Protein AF-W2TXB5-F1 (afdb_monomer_lite)

Organism: Necator americanus (NCBI:txid51031)

Radius of gyration: 24.93 Å; chains: 1; bounding box: 47×74×72 Å

pLDDT: mean 80.43, std 13.34, range [44.16, 97.69]

Foldseek 3Di:
DPDPVVVVVVVVVVVVVVVVVVVVVVVVLVVCVVPDPPDQRDCPDPSNVVLVVLVCCLVPVPPQQAWEQEPNDTDGDHPVLLVVQFPQDDDPPPHRYDYDPPADPLLVVQVSVCSSNVDGPLVPDDPVSLLRVCLSCLVRVRPSSVVVSLVSCQAPDDLVCLLVQLVSCLVSVVPVNLARAHPQRDGNLLRCVVVVVVVSNVSSVVSVRDQQDAGPVRHRSVD

Sequence (223 aa):
MGSLSDLDLLREEHLKLQSKYEQLQQHYGFLQAKVDPGQSPEISSLAGELFATMKNLFEHHTFSDIVIHVGGRDVKCHKFLLMTRSHHWNDLESCDSIEISDSSIEAFEVVYRWMYTDTLPQSKLSDNLLQEVCRIAFRYHFSGLQARCVQLLKSRVDVNNCISLYDFADIENVFTLVNVLDQTGLSPLELALTTGHINMANQLLSKNANCNAVDESGKSILM

InterPro domains:
  IPR000210 BTB/POZ domain [PF00651] (54-155)
  IPR000210 BTB/POZ domain [PS50097] (64-124)
  IPR000210 BTB/POZ domain [SM00225] (64-157)
  IPR002110 Ankyrin repeat [PS50088] (184-216)
  IPR002110 Ankyrin repeat [SM00248] (184-213)
  IPR011333 SKP1/BTB/POZ domain superfamily [G3DSA:3.30.710.10] (36-182)
  IPR011333 SKP1/BTB/POZ domain superfamily [SSF54695] (42-155)
  IPR036770 Ankyrin repeat-containing domain superfamily [G3DSA:1.25.40.20] (183-223)
  IPR036770 Ankyrin repeat-containing domain superfamily [SSF48403] (172-221)

Secondary structure (DSSP, 8-state):
--SSHHHHHHHHHHHHHHHHHHHHHHHHHHHHHHH-TTSPPPTTSHHHHHHHHHHHHHHH-TT--EEE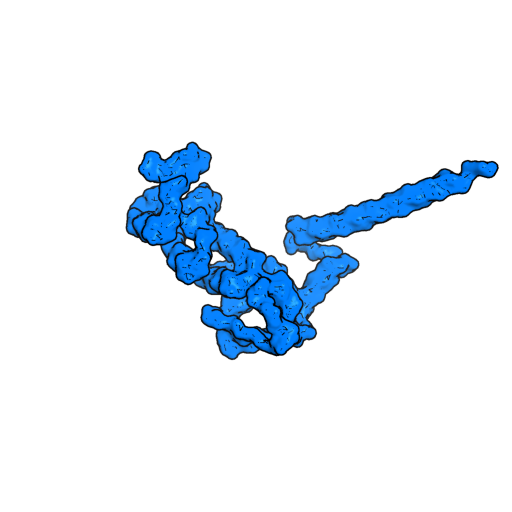EETTEEEEE-HHHHHHH-S--S--TT-SEEEE-S--HHHHHHHHHHHHHS---TTT--HHHHHHHHHHHHHTT-HHHHHHHHHHHHHH--TTTHHHHHHHHHHTT-TTSTT---TTS--HHHHHHHTT-HHHHHHHHHTT--TT-B-TT--BTT-

Structure (mmCIF, N/CA/C/O backbone):
data_AF-W2TXB5-F1
#
_entry.id   AF-W2TXB5-F1
#
loop_
_atom_site.group_PDB
_atom_site.id
_atom_site.type_symbol
_atom_site.label_atom_id
_atom_site.label_alt_id
_atom_site.label_comp_id
_atom_site.label_asym_id
_atom_site.label_entity_id
_atom_site.label_seq_id
_atom_site.pdbx_PDB_ins_code
_atom_site.Cartn_x
_atom_site.Cartn_y
_atom_site.Cartn_z
_atom_site.occupancy
_atom_site.B_iso_or_equiv
_atom_site.auth_seq_id
_atom_site.auth_comp_id
_atom_site.auth_asym_id
_atom_site.auth_atom_id
_atom_site.pdbx_PDB_model_num
ATOM 1 N N . MET A 1 1 ? -2.379 57.988 41.220 1.00 48.94 1 MET A N 1
ATOM 2 C CA . MET A 1 1 ? -3.333 57.093 40.529 1.00 48.94 1 MET A CA 1
ATOM 3 C C . MET A 1 1 ? -2.746 56.697 39.175 1.00 48.94 1 MET A C 1
ATOM 5 O O . MET A 1 1 ? -3.105 57.302 38.181 1.00 48.94 1 MET A O 1
ATOM 9 N N . GLY A 1 2 ? -1.795 55.756 39.127 1.00 53.41 2 GLY A N 1
ATOM 10 C CA . GLY A 1 2 ? -1.107 55.436 37.863 1.00 53.41 2 GLY A CA 1
ATOM 11 C C . GLY A 1 2 ? -0.298 54.137 37.847 1.00 53.41 2 GLY A C 1
ATOM 12 O O . GLY A 1 2 ? 0.649 54.053 37.090 1.00 53.41 2 GLY A O 1
ATOM 13 N N . SER A 1 3 ? -0.620 53.150 38.692 1.00 55.47 3 SER A N 1
ATOM 14 C CA . SER A 1 3 ? 0.128 51.880 38.759 1.00 55.47 3 SER A CA 1
ATOM 15 C C . SER A 1 3 ? -0.700 50.637 38.413 1.00 55.47 3 SER A C 1
ATOM 17 O O . SER A 1 3 ? -0.165 49.536 38.464 1.00 55.47 3 SER A O 1
ATOM 19 N N . LEU A 1 4 ? -1.996 50.785 38.095 1.00 53.81 4 LEU A N 1
ATOM 20 C CA . LEU A 1 4 ? -2.827 49.663 37.631 1.00 53.81 4 LEU A CA 1
ATOM 21 C C . LEU A 1 4 ? -2.680 49.409 36.119 1.00 53.81 4 LEU A C 1
ATOM 23 O O . LEU A 1 4 ? -2.734 48.258 35.710 1.00 53.81 4 LEU A O 1
ATOM 27 N N . SER A 1 5 ? -2.413 50.437 35.301 1.00 67.94 5 SER A N 1
ATOM 28 C CA . SER A 1 5 ? -2.368 50.291 33.834 1.00 67.94 5 SER A CA 1
ATOM 29 C C . SER A 1 5 ? -1.217 49.420 33.344 1.00 67.94 5 SER A C 1
ATOM 31 O O . SER A 1 5 ? -1.406 48.614 32.441 1.00 67.94 5 SER A O 1
ATOM 33 N N . ASP A 1 6 ? -0.036 49.558 33.948 1.00 70.38 6 ASP A N 1
ATOM 34 C CA . ASP A 1 6 ? 1.158 48.835 33.500 1.00 70.38 6 ASP A CA 1
ATOM 35 C C . ASP A 1 6 ? 1.095 47.358 33.887 1.00 70.38 6 ASP A C 1
ATOM 37 O O . ASP A 1 6 ? 1.583 46.501 33.159 1.00 70.38 6 ASP A O 1
ATOM 41 N N . LEU A 1 7 ? 0.451 47.048 35.014 1.00 80.38 7 LEU A N 1
ATOM 42 C CA . LEU A 1 7 ? 0.277 45.682 35.503 1.00 80.38 7 LEU A CA 1
ATOM 43 C C . LEU A 1 7 ? -0.790 44.936 34.686 1.00 80.38 7 LEU A C 1
ATOM 45 O O . LEU A 1 7 ? -0.617 43.755 34.383 1.00 80.38 7 LEU A O 1
ATOM 49 N N . ASP A 1 8 ? -1.844 45.641 34.269 1.00 83.94 8 ASP A N 1
ATOM 50 C CA . ASP A 1 8 ? -2.849 45.123 33.338 1.00 83.94 8 ASP A CA 1
ATOM 51 C C . ASP A 1 8 ? -2.256 44.897 31.938 1.00 83.94 8 ASP A C 1
ATOM 53 O O . ASP A 1 8 ? -2.495 43.848 31.337 1.00 83.94 8 ASP A O 1
ATOM 57 N N . LEU A 1 9 ? -1.407 45.816 31.460 1.00 84.38 9 LEU A N 1
ATOM 58 C CA . LEU A 1 9 ? -0.679 45.664 30.197 1.00 84.38 9 LEU A CA 1
ATOM 59 C C . LEU A 1 9 ? 0.266 44.453 30.240 1.00 84.38 9 LEU A C 1
ATOM 61 O O . LEU A 1 9 ? 0.257 43.624 29.332 1.00 84.38 9 LEU A O 1
ATOM 65 N N . LEU A 1 10 ? 1.025 44.302 31.331 1.00 84.56 10 LEU A N 1
ATOM 66 C CA . LEU A 1 10 ? 1.934 43.171 31.530 1.00 84.56 10 LEU A CA 1
ATOM 67 C C . LEU A 1 10 ? 1.174 41.838 31.580 1.00 84.56 10 LEU A C 1
ATOM 69 O O . LEU A 1 10 ? 1.629 40.829 31.043 1.00 84.56 10 LEU A O 1
ATOM 73 N N . ARG A 1 11 ? -0.005 41.827 32.212 1.00 85.94 11 ARG A N 1
ATOM 74 C CA . ARG A 1 11 ? -0.881 40.652 32.263 1.00 85.94 11 ARG A CA 1
ATOM 75 C C . ARG A 1 11 ? -1.415 40.299 30.878 1.00 85.94 11 ARG A C 1
ATOM 77 O O . ARG A 1 11 ? -1.451 39.121 30.529 1.00 85.94 11 ARG A O 1
ATOM 84 N N . GLU A 1 12 ? -1.813 41.293 30.091 1.00 87.75 12 GLU A N 1
ATOM 85 C CA . GLU A 1 12 ? -2.285 41.090 28.723 1.00 87.75 12 GLU A CA 1
ATOM 86 C C . GLU A 1 12 ? -1.171 40.537 27.819 1.00 87.75 12 GLU A C 1
ATOM 88 O O . GLU A 1 12 ? -1.395 39.586 27.065 1.00 87.75 12 GLU A O 1
ATOM 93 N N . GLU A 1 13 ? 0.046 41.071 27.929 1.00 87.31 13 GLU A N 1
ATOM 94 C CA . GLU A 1 13 ? 1.216 40.553 27.215 1.00 87.31 13 GLU A CA 1
ATOM 95 C C . GLU A 1 13 ? 1.573 39.129 27.644 1.00 87.31 13 GLU A C 1
ATOM 97 O O . GLU A 1 13 ? 1.822 38.281 26.784 1.00 87.31 13 GLU A O 1
ATOM 102 N N . HIS A 1 14 ? 1.528 38.828 28.944 1.00 87.75 14 HIS A N 1
ATOM 103 C CA . HIS A 1 14 ? 1.787 37.484 29.458 1.00 87.75 14 HIS A CA 1
ATOM 104 C C . HIS A 1 14 ? 0.772 36.466 28.925 1.00 87.75 14 HIS A C 1
ATOM 106 O O . HIS A 1 14 ? 1.155 35.386 28.478 1.00 87.75 14 HIS A O 1
ATOM 112 N N . LEU A 1 15 ? -0.519 36.812 28.906 1.00 86.69 15 LEU A N 1
ATOM 113 C CA . LEU A 1 15 ? -1.567 35.950 28.350 1.00 86.69 15 LEU A CA 1
ATOM 114 C C . LEU A 1 15 ? -1.382 35.726 26.842 1.00 86.69 15 LEU A C 1
ATOM 116 O O . LEU A 1 15 ? -1.509 34.597 26.363 1.00 86.69 15 LEU A O 1
ATOM 120 N N . LYS A 1 16 ? -1.019 36.772 26.088 1.00 86.44 16 LYS A N 1
ATOM 121 C CA . LYS A 1 16 ? -0.689 36.650 24.657 1.00 86.44 16 LYS A CA 1
ATOM 122 C C . LYS A 1 16 ? 0.524 35.753 24.433 1.00 86.44 16 LYS A C 1
ATOM 124 O O . LYS A 1 16 ? 0.527 34.959 23.493 1.00 86.44 16 LYS A O 1
ATOM 129 N N . LEU A 1 17 ? 1.550 35.876 25.269 1.00 82.81 17 LEU A N 1
ATOM 130 C CA . LEU A 1 17 ? 2.760 35.070 25.165 1.00 82.81 17 LEU A CA 1
ATOM 131 C C . LEU A 1 17 ? 2.481 33.601 25.488 1.00 82.81 17 LEU A C 1
ATOM 133 O O . LEU A 1 17 ? 2.940 32.726 24.759 1.00 82.81 17 LEU A O 1
ATOM 137 N N . GLN A 1 18 ? 1.671 33.337 26.512 1.00 84.88 18 GLN A N 1
ATOM 138 C CA . GLN A 1 18 ? 1.250 31.991 26.886 1.00 84.88 18 GLN A CA 1
ATOM 139 C C . GLN A 1 18 ? 0.442 31.320 25.765 1.00 84.88 18 GLN A C 1
ATOM 141 O O . GLN A 1 18 ? 0.759 30.202 25.371 1.00 84.88 18 GLN A O 1
ATOM 146 N N . SER A 1 19 ? -0.501 32.042 25.152 1.00 77.31 19 SER A N 1
ATOM 147 C CA . SER A 1 19 ? -1.252 31.538 23.994 1.00 77.31 19 SER A CA 1
ATOM 148 C C . SER A 1 19 ? -0.349 31.234 22.790 1.00 77.31 19 SER A C 1
ATOM 150 O O . SER A 1 19 ? -0.491 30.193 22.149 1.00 77.31 19 SER A O 1
ATOM 152 N N . LYS A 1 20 ? 0.628 32.103 22.496 1.00 78.50 20 LYS A N 1
ATOM 153 C CA . LYS A 1 20 ? 1.616 31.854 21.432 1.00 78.50 20 LYS A CA 1
ATOM 154 C C . LYS A 1 20 ? 2.511 30.655 21.742 1.00 78.50 20 LYS A C 1
ATOM 156 O O . LYS A 1 20 ? 2.858 29.913 20.828 1.00 78.50 20 LYS A O 1
ATOM 161 N N . TYR A 1 21 ? 2.889 30.469 23.004 1.00 75.88 21 TYR A N 1
ATOM 162 C CA . TYR A 1 21 ? 3.692 29.333 23.443 1.00 75.88 21 TYR A CA 1
ATOM 163 C C . TYR A 1 21 ? 2.930 28.015 23.275 1.00 75.88 21 TYR A C 1
ATOM 165 O O . TYR A 1 21 ? 3.471 27.079 22.697 1.00 75.88 21 TYR A O 1
ATOM 173 N N . GLU A 1 22 ? 1.657 27.969 23.669 1.00 78.50 22 GLU A N 1
ATOM 174 C CA . GLU A 1 22 ? 0.789 26.802 23.468 1.00 78.50 22 GLU A CA 1
ATOM 175 C C . GLU A 1 22 ? 0.619 26.469 21.978 1.00 78.50 22 GLU A C 1
ATOM 177 O O . GLU A 1 22 ? 0.763 25.314 21.578 1.00 78.50 22 GLU A O 1
ATOM 182 N N . GLN A 1 23 ? 0.397 27.476 21.128 1.00 76.94 23 GLN A N 1
ATOM 183 C CA . GLN A 1 23 ? 0.332 27.287 19.672 1.00 76.94 23 GLN A CA 1
ATOM 184 C C . GLN A 1 23 ? 1.651 26.757 19.100 1.00 76.94 23 GLN A C 1
ATOM 186 O O . GLN A 1 23 ? 1.648 25.881 18.234 1.00 76.94 23 GLN A O 1
ATOM 191 N N . LEU A 1 24 ? 2.786 27.263 19.589 1.00 72.75 24 LEU A N 1
ATOM 192 C CA . LEU A 1 24 ? 4.107 26.814 19.164 1.00 72.75 24 LEU A CA 1
ATOM 193 C C . LEU A 1 24 ? 4.383 25.374 19.614 1.00 72.75 24 LEU A C 1
ATOM 195 O O . LEU A 1 24 ? 4.908 24.593 18.825 1.00 72.75 24 LEU A O 1
ATOM 199 N N . GLN A 1 25 ? 3.983 25.001 20.831 1.00 71.19 25 GLN A N 1
ATOM 200 C CA . GLN A 1 25 ? 4.067 23.625 21.325 1.00 71.19 25 GLN A CA 1
ATOM 201 C C . GLN A 1 25 ? 3.190 22.673 20.505 1.00 71.19 25 GLN A C 1
ATOM 203 O O . GLN A 1 25 ? 3.650 21.598 20.128 1.00 71.19 25 GLN A O 1
ATOM 208 N N . GLN A 1 26 ? 1.963 23.073 20.162 1.00 68.25 26 GLN A N 1
ATOM 209 C CA . GLN A 1 26 ? 1.086 22.286 19.289 1.00 68.25 26 GLN A CA 1
ATOM 210 C C . GLN A 1 26 ? 1.690 22.107 17.892 1.00 68.25 26 GLN A C 1
ATOM 212 O O . GLN A 1 26 ? 1.695 21.000 17.350 1.00 68.25 26 GLN A O 1
ATOM 217 N N . HIS A 1 27 ? 2.240 23.181 17.318 1.00 68.38 27 HIS A N 1
ATOM 218 C CA . HIS A 1 27 ? 2.896 23.126 16.016 1.00 68.38 27 HIS A CA 1
ATOM 219 C C . HIS A 1 27 ? 4.154 22.248 16.053 1.00 68.38 27 HIS A C 1
ATOM 221 O O . HIS A 1 27 ? 4.378 21.459 15.137 1.00 68.38 27 HIS A O 1
ATOM 227 N N . TYR A 1 28 ? 4.936 22.325 17.132 1.00 65.00 28 TYR A N 1
ATOM 228 C CA . TYR A 1 28 ? 6.101 21.473 17.342 1.00 65.00 28 TYR A CA 1
ATOM 229 C C . TYR A 1 28 ? 5.710 20.002 17.502 1.00 65.00 28 TYR A C 1
ATOM 231 O O . TYR A 1 28 ? 6.304 19.165 16.836 1.00 65.00 28 TYR A O 1
ATOM 239 N N . GLY A 1 29 ? 4.668 19.677 18.274 1.00 63.78 29 GLY A N 1
ATOM 240 C CA . GLY A 1 29 ? 4.165 18.304 18.398 1.00 63.78 29 GLY A CA 1
ATOM 241 C C . GLY A 1 29 ? 3.694 17.726 17.059 1.00 63.78 29 GLY A C 1
ATOM 242 O O . GLY A 1 29 ? 4.008 16.585 16.721 1.00 63.78 29 GLY A O 1
ATOM 243 N N . PHE A 1 30 ? 3.017 18.539 16.242 1.00 63.22 30 PHE A N 1
ATOM 244 C CA . PHE A 1 30 ? 2.630 18.164 14.880 1.00 63.22 30 PHE A CA 1
ATOM 245 C C . PHE A 1 30 ? 3.838 17.936 13.956 1.00 63.22 30 PHE A C 1
ATOM 247 O O . PHE A 1 30 ? 3.840 16.997 13.159 1.00 63.22 30 PHE A O 1
ATOM 254 N N . LEU A 1 31 ? 4.871 18.780 14.047 1.00 61.50 31 LEU A N 1
ATOM 255 C CA . LEU A 1 31 ? 6.101 18.631 13.266 1.00 61.50 31 LEU A CA 1
ATOM 256 C C . LEU A 1 31 ? 6.949 17.447 13.745 1.00 61.50 31 LEU A C 1
ATOM 258 O O . LEU A 1 31 ? 7.475 16.715 12.916 1.00 61.50 31 LEU A O 1
ATOM 262 N N . GLN A 1 32 ? 7.044 17.203 15.049 1.00 57.66 32 GLN A N 1
ATOM 263 C CA . GLN A 1 32 ? 7.784 16.079 15.620 1.00 57.66 32 GLN A CA 1
ATOM 264 C C . GLN A 1 32 ? 7.166 14.740 15.199 1.00 57.66 32 GLN A C 1
ATOM 266 O O . GLN A 1 32 ? 7.894 13.839 14.790 1.00 57.66 32 GLN A O 1
ATOM 271 N N . ALA A 1 33 ? 5.831 14.658 15.139 1.00 57.03 33 ALA A N 1
ATOM 272 C CA . ALA A 1 33 ? 5.120 13.519 14.555 1.00 57.03 33 ALA A CA 1
ATOM 273 C C . ALA A 1 33 ? 5.422 13.298 13.054 1.00 57.03 33 ALA A C 1
ATOM 275 O O . ALA A 1 33 ? 5.227 12.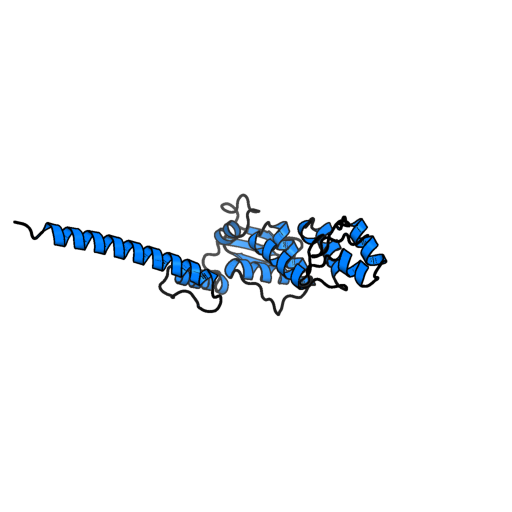195 12.548 1.00 57.03 33 ALA A O 1
ATOM 276 N N . LYS A 1 34 ? 5.901 14.324 12.334 1.00 50.69 34 LYS A N 1
ATOM 277 C CA . LYS A 1 34 ? 6.318 14.235 10.922 1.00 50.69 34 LYS A CA 1
ATOM 278 C C . LYS A 1 34 ? 7.812 13.973 10.720 1.00 50.69 34 LYS A C 1
ATOM 280 O O . LYS A 1 34 ? 8.178 13.481 9.656 1.00 50.69 34 LYS A O 1
ATOM 285 N N . VAL A 1 35 ? 8.666 14.358 11.668 1.00 45.12 35 VAL A N 1
ATOM 286 C CA . VAL A 1 35 ? 10.123 14.448 11.462 1.00 45.12 35 VAL A CA 1
ATOM 287 C C . VAL A 1 35 ? 10.875 13.222 11.980 1.00 45.12 35 VAL A C 1
ATOM 289 O O . VAL A 1 35 ? 11.901 12.887 11.394 1.00 45.12 35 VAL A O 1
ATOM 292 N N . ASP A 1 36 ? 10.375 12.516 12.999 1.00 44.16 36 ASP A N 1
ATOM 293 C CA . ASP A 1 36 ? 11.126 11.404 13.594 1.00 44.16 36 ASP A CA 1
ATOM 294 C C . ASP A 1 36 ? 10.234 10.181 13.896 1.00 44.16 36 ASP A C 1
ATOM 296 O O . ASP A 1 36 ? 9.530 10.153 14.905 1.00 44.16 36 ASP A O 1
ATOM 300 N N . PRO A 1 37 ? 10.261 9.120 13.063 1.00 48.22 37 PRO A N 1
ATOM 301 C CA . PRO A 1 37 ? 9.498 7.888 13.299 1.00 48.22 37 PRO A CA 1
ATOM 302 C C . PRO A 1 37 ? 9.937 7.104 14.552 1.00 48.22 37 PRO A C 1
ATOM 304 O O . PRO A 1 37 ? 9.328 6.084 14.875 1.00 48.22 37 PRO A O 1
ATOM 307 N N . GLY A 1 38 ? 11.029 7.519 15.211 1.00 47.03 38 GLY A N 1
ATOM 308 C CA . GLY A 1 38 ? 11.671 6.807 16.319 1.00 47.03 38 GLY A CA 1
ATOM 309 C C . GLY A 1 38 ? 11.441 7.391 17.717 1.00 47.03 38 GLY A C 1
ATOM 310 O O . GLY A 1 38 ? 11.695 6.689 18.696 1.00 47.03 38 GLY A O 1
ATOM 311 N N . GLN A 1 39 ? 10.949 8.628 17.843 1.00 48.34 39 GLN A N 1
ATOM 312 C CA . GLN A 1 39 ? 10.527 9.187 19.131 1.00 48.34 39 GLN A CA 1
ATOM 313 C C . GLN A 1 39 ? 9.008 9.282 19.159 1.00 48.34 39 GLN A C 1
ATOM 315 O O . GLN A 1 39 ? 8.401 10.132 18.514 1.00 48.34 39 GLN A O 1
ATOM 320 N N . SER A 1 40 ? 8.394 8.369 19.911 1.00 50.56 40 SER A N 1
ATOM 321 C CA . SER A 1 40 ? 6.967 8.412 20.206 1.00 50.56 40 SER A CA 1
ATOM 322 C C . SER A 1 40 ? 6.601 9.792 20.773 1.00 50.56 40 SER A C 1
ATOM 324 O O . SER A 1 40 ? 7.323 10.256 21.662 1.00 50.56 40 SER A O 1
ATOM 326 N N . PRO A 1 41 ? 5.516 10.435 20.295 1.00 53.47 41 PRO A N 1
ATOM 327 C CA . PRO A 1 41 ? 5.039 11.702 20.846 1.00 53.47 41 PRO A CA 1
ATOM 328 C C . PRO A 1 41 ? 4.944 11.611 22.372 1.00 53.47 41 PRO A C 1
ATOM 330 O O . PRO A 1 41 ? 4.675 10.524 22.892 1.00 53.47 41 PRO A O 1
ATOM 333 N N . GLU A 1 42 ? 5.173 12.720 23.090 1.00 59.31 42 GLU A N 1
ATOM 334 C CA . GLU A 1 42 ? 5.018 12.733 24.551 1.00 59.31 42 GLU A CA 1
ATOM 335 C C . GLU A 1 42 ? 3.699 12.044 24.917 1.00 59.31 42 GLU A C 1
ATOM 337 O O . GLU A 1 42 ? 2.645 12.400 24.387 1.00 59.31 42 GLU A O 1
ATOM 342 N N . ILE A 1 43 ? 3.770 11.019 25.772 1.00 58.34 43 ILE A N 1
ATOM 343 C CA . ILE A 1 43 ? 2.650 10.106 26.059 1.00 58.34 43 ILE A CA 1
ATOM 344 C C . ILE A 1 43 ? 1.429 10.871 26.601 1.00 58.34 43 ILE A C 1
ATOM 346 O O . ILE A 1 43 ? 0.305 10.424 26.417 1.00 58.34 43 ILE A O 1
ATOM 350 N N . SER A 1 44 ? 1.646 12.041 27.211 1.00 67.94 44 SER A N 1
ATOM 351 C CA . SER A 1 44 ? 0.614 12.954 27.720 1.00 67.94 44 SER A CA 1
ATOM 352 C C . SER A 1 44 ? 0.026 13.915 26.680 1.00 67.94 44 SER A C 1
ATOM 354 O O . SER A 1 44 ? -0.831 14.729 27.015 1.00 67.94 44 SER A O 1
ATOM 356 N N . SER A 1 45 ? 0.507 13.899 25.437 1.00 81.38 45 SER A N 1
ATOM 357 C CA . SER A 1 45 ? -0.083 14.678 24.347 1.00 81.38 45 SER A CA 1
ATOM 358 C C . SER A 1 45 ? -1.262 13.923 23.736 1.00 81.38 45 SER A C 1
ATOM 360 O O . SER A 1 45 ? -1.218 12.700 23.611 1.00 81.38 45 SER A O 1
ATOM 362 N N . LEU A 1 46 ? -2.277 14.648 23.251 1.00 83.69 46 LEU A N 1
ATOM 363 C CA . LEU A 1 46 ? -3.419 14.043 22.549 1.00 83.69 46 LEU A CA 1
ATOM 364 C C . LEU A 1 46 ? -2.969 13.116 21.403 1.00 83.69 46 LEU A C 1
ATOM 366 O O . LEU A 1 46 ? -3.542 12.052 21.202 1.00 83.69 46 LEU A O 1
ATOM 370 N N . ALA A 1 47 ? -1.921 13.492 20.662 1.00 80.75 47 ALA A N 1
ATOM 371 C CA . ALA A 1 47 ? -1.368 12.661 19.592 1.00 80.75 47 ALA A CA 1
ATOM 372 C C . ALA A 1 47 ? -0.757 11.348 20.123 1.00 80.75 47 ALA A C 1
ATOM 374 O O . ALA A 1 47 ? -0.965 10.292 19.525 1.00 80.75 47 ALA A O 1
ATOM 375 N N . GLY A 1 48 ? -0.041 11.404 21.252 1.00 78.62 48 GLY A N 1
ATOM 376 C CA . GLY A 1 48 ? 0.494 10.230 21.948 1.00 78.62 48 GLY A CA 1
ATOM 377 C C . GLY A 1 48 ? -0.599 9.295 22.456 1.00 78.62 48 GLY A C 1
ATOM 378 O O . GLY A 1 48 ? -0.539 8.089 22.212 1.00 78.62 48 GLY A O 1
ATOM 379 N N . GLU A 1 49 ? -1.638 9.848 23.078 1.00 87.19 49 GLU A N 1
ATOM 380 C CA . GLU A 1 49 ? -2.793 9.087 23.564 1.00 87.19 49 GLU A CA 1
ATOM 381 C C . GLU A 1 49 ? -3.575 8.430 22.418 1.00 87.19 49 GLU A C 1
ATOM 383 O O . GLU A 1 49 ? -3.930 7.250 22.503 1.00 87.19 49 GLU A O 1
ATOM 388 N N . LEU A 1 50 ? -3.796 9.149 21.311 1.00 88.44 50 LEU A N 1
ATOM 389 C CA . LEU A 1 50 ? -4.438 8.600 20.113 1.00 88.44 50 LEU A CA 1
ATOM 390 C C . LEU A 1 50 ? -3.602 7.478 19.490 1.00 88.44 50 LEU A C 1
ATOM 392 O O . LEU A 1 50 ? -4.158 6.452 19.104 1.00 88.44 50 LEU A O 1
ATOM 396 N N . PHE A 1 51 ? -2.276 7.623 19.433 1.00 84.38 51 PHE A N 1
ATOM 397 C CA . PHE A 1 51 ? -1.391 6.573 18.927 1.00 84.38 51 PHE A CA 1
ATOM 398 C C . PHE A 1 51 ? -1.424 5.319 19.815 1.00 84.38 51 PHE A C 1
ATOM 400 O O . PHE A 1 51 ? -1.559 4.201 19.311 1.00 84.38 51 PHE A O 1
ATOM 407 N N . ALA A 1 52 ? -1.367 5.493 21.139 1.00 85.56 52 ALA A N 1
ATOM 408 C CA . ALA A 1 52 ? -1.507 4.396 22.094 1.00 85.56 52 ALA A CA 1
ATOM 409 C C . ALA A 1 52 ? -2.880 3.711 21.976 1.00 85.56 52 ALA A C 1
ATOM 411 O O . ALA A 1 52 ? -2.971 2.483 21.989 1.00 85.56 52 ALA A O 1
ATOM 412 N N . THR A 1 53 ? -3.941 4.496 21.781 1.00 91.19 53 THR A N 1
ATOM 413 C CA . THR A 1 53 ? -5.297 3.986 21.546 1.00 91.19 53 THR A CA 1
ATOM 414 C C . THR A 1 53 ? -5.364 3.174 20.255 1.00 91.19 53 THR A C 1
ATOM 416 O O . THR A 1 53 ? -5.823 2.036 20.284 1.00 91.19 53 THR A O 1
ATOM 419 N N . MET A 1 54 ? -4.844 3.697 19.140 1.00 90.94 54 MET A N 1
ATOM 420 C CA . MET A 1 54 ? -4.787 2.989 17.855 1.00 90.94 54 MET A CA 1
ATOM 421 C C . MET A 1 54 ? -4.042 1.657 17.956 1.00 90.94 54 MET A C 1
ATOM 423 O O . MET A 1 54 ? -4.488 0.657 17.390 1.00 90.94 54 MET A O 1
ATOM 427 N N . LYS A 1 55 ? -2.943 1.621 18.716 1.00 88.56 55 LYS A N 1
ATOM 428 C CA . LYS A 1 55 ? -2.214 0.384 19.002 1.00 88.56 55 LYS A CA 1
ATOM 429 C C . LYS A 1 55 ? -3.083 -0.625 19.762 1.00 88.56 55 LYS A C 1
ATOM 431 O O . LYS A 1 55 ? -3.162 -1.777 19.347 1.00 88.56 55 LYS A O 1
ATOM 436 N N . ASN A 1 56 ? -3.780 -0.196 20.815 1.00 91.69 56 ASN A N 1
ATOM 437 C CA . ASN A 1 56 ? -4.676 -1.071 21.579 1.00 91.69 56 ASN A CA 1
ATOM 438 C C . ASN A 1 56 ? -5.832 -1.617 20.720 1.00 91.69 56 ASN A C 1
ATOM 440 O O . ASN A 1 56 ? -6.161 -2.798 20.817 1.00 91.69 56 ASN A O 1
ATOM 444 N N . LEU A 1 57 ? -6.426 -0.784 19.855 1.00 94.81 57 LEU A N 1
ATOM 445 C CA . LEU A 1 57 ? -7.477 -1.207 18.919 1.00 94.81 57 LEU A CA 1
ATOM 446 C C . LEU A 1 57 ? -6.968 -2.269 17.935 1.00 94.81 57 LEU A C 1
ATOM 448 O O . LEU A 1 57 ? -7.688 -3.217 17.627 1.00 94.81 57 LEU A O 1
ATOM 452 N N . PHE A 1 58 ? -5.727 -2.129 17.462 1.00 92.69 58 PHE A N 1
ATOM 453 C CA . PHE A 1 58 ? -5.092 -3.100 16.573 1.00 92.69 58 PHE A CA 1
ATOM 454 C C . PHE A 1 58 ? -4.813 -4.441 17.268 1.00 92.69 58 PHE A C 1
ATOM 456 O O . PHE A 1 58 ? -5.073 -5.487 16.682 1.00 92.69 58 PHE A O 1
ATOM 463 N N . GLU A 1 59 ? -4.298 -4.416 18.502 1.00 90.94 59 GLU A N 1
ATOM 464 C CA . GLU A 1 59 ? -3.884 -5.620 19.241 1.00 90.94 59 GLU A CA 1
ATOM 465 C C . GLU A 1 59 ? -5.060 -6.394 19.854 1.00 90.94 59 GLU A C 1
ATOM 467 O O . GLU A 1 59 ? -4.992 -7.617 19.995 1.00 90.94 59 GLU A O 1
ATOM 472 N N . HIS A 1 60 ? -6.133 -5.699 20.238 1.00 92.75 60 HIS A N 1
ATOM 473 C CA . HIS A 1 60 ? -7.237 -6.300 20.991 1.00 92.75 60 HIS A CA 1
ATOM 474 C C . HIS A 1 60 ? -8.579 -6.308 20.258 1.00 92.75 60 HIS A C 1
ATOM 476 O O . HIS A 1 60 ? -9.500 -6.983 20.720 1.00 92.75 60 HIS A O 1
ATOM 482 N N . HIS A 1 61 ? -8.713 -5.588 19.139 1.00 92.50 61 HIS A N 1
ATOM 483 C CA . HIS A 1 61 ? -9.968 -5.471 18.382 1.00 92.50 61 HIS A CA 1
ATOM 484 C C . HIS A 1 61 ? -11.161 -5.025 19.255 1.00 92.50 61 HIS A C 1
ATOM 486 O O . HIS A 1 61 ? -12.307 -5.439 19.054 1.00 92.50 61 HIS A O 1
ATOM 492 N N . THR A 1 62 ? -10.891 -4.225 20.290 1.00 92.31 62 THR A N 1
ATOM 493 C CA . THR A 1 62 ? -11.929 -3.619 21.129 1.00 92.31 62 THR A CA 1
ATOM 494 C C . THR A 1 62 ? -12.674 -2.563 20.324 1.00 92.31 62 THR A C 1
ATOM 496 O O . THR A 1 62 ? -12.071 -1.877 19.516 1.00 92.31 62 THR A O 1
ATOM 499 N N . PHE A 1 63 ? -13.985 -2.424 20.539 1.00 94.12 63 PHE A N 1
ATOM 500 C CA . PHE A 1 63 ? -14.848 -1.494 19.788 1.00 94.12 63 PHE A CA 1
ATOM 501 C C . PHE A 1 63 ? -14.964 -1.759 18.279 1.00 94.12 63 PHE A C 1
ATOM 503 O O . PHE A 1 63 ? -15.476 -0.904 17.562 1.00 94.12 63 PHE A O 1
ATOM 510 N N . SER A 1 64 ? -14.543 -2.930 17.791 1.00 96.69 64 SER A N 1
ATOM 511 C CA . SER A 1 64 ? -14.779 -3.300 16.396 1.00 96.69 64 SER A CA 1
ATOM 512 C C . SER A 1 64 ? -16.273 -3.345 16.089 1.00 96.69 64 SER A C 1
ATOM 514 O O . SER A 1 64 ? -17.041 -4.020 16.775 1.00 96.69 64 SER A O 1
ATOM 516 N N . ASP A 1 65 ? -16.661 -2.623 15.049 1.00 97.00 65 ASP A N 1
ATOM 517 C CA . ASP A 1 65 ? -18.039 -2.357 14.636 1.00 97.00 65 ASP A CA 1
ATOM 518 C C . ASP A 1 65 ? -18.318 -2.843 13.204 1.00 97.00 65 ASP A C 1
ATOM 520 O O . ASP A 1 65 ? -19.412 -2.633 12.688 1.00 97.00 65 ASP A O 1
ATOM 524 N N . ILE A 1 66 ? -17.347 -3.509 12.567 1.00 97.50 66 ILE A N 1
ATOM 525 C CA . ILE A 1 66 ? -17.478 -4.117 11.240 1.00 97.50 66 ILE A CA 1
ATOM 526 C C . ILE A 1 66 ? -16.583 -5.356 11.091 1.00 97.50 66 ILE A C 1
ATOM 528 O O . ILE A 1 66 ? -15.497 -5.437 11.678 1.00 97.50 66 ILE A O 1
ATOM 532 N N . VAL A 1 67 ? -17.025 -6.321 10.284 1.00 97.69 67 VAL A N 1
ATOM 533 C CA . VAL A 1 67 ? -16.254 -7.515 9.903 1.00 97.69 67 VAL A CA 1
ATOM 534 C C . VAL A 1 67 ? -15.814 -7.423 8.443 1.00 97.69 67 VAL A C 1
ATOM 536 O O . VAL A 1 67 ? -16.586 -7.058 7.566 1.00 97.69 67 VAL A O 1
ATOM 539 N N . ILE A 1 68 ? -14.559 -7.757 8.163 1.00 97.44 68 ILE A N 1
ATOM 540 C CA . ILE A 1 68 ? -14.017 -7.827 6.807 1.00 97.44 68 ILE A CA 1
ATOM 541 C C . ILE A 1 68 ? -13.833 -9.293 6.433 1.00 97.44 68 ILE A C 1
ATOM 543 O O . ILE A 1 68 ? -13.057 -10.005 7.073 1.00 97.44 68 ILE A O 1
ATOM 547 N N . HIS A 1 69 ? -14.527 -9.727 5.388 1.00 97.06 69 HIS A N 1
ATOM 548 C CA . HIS A 1 69 ? -14.407 -11.059 4.812 1.00 97.06 69 HIS A CA 1
ATOM 549 C C . HIS A 1 69 ? -13.327 -11.056 3.732 1.00 97.06 69 HIS A C 1
ATOM 551 O O . HIS A 1 69 ? -13.417 -10.312 2.756 1.00 97.06 69 HIS A O 1
ATOM 557 N N . VAL A 1 70 ? -12.287 -11.870 3.903 1.00 96.88 70 VAL A N 1
ATOM 558 C CA . VAL A 1 70 ? -11.143 -11.908 2.983 1.00 96.88 70 VAL A CA 1
ATOM 559 C C . VAL A 1 70 ? -10.477 -13.278 2.984 1.00 96.88 70 VAL A C 1
ATOM 561 O O . VAL A 1 70 ? -10.135 -13.823 4.033 1.00 96.88 70 VAL A O 1
ATOM 564 N N . GLY A 1 71 ? -10.302 -13.875 1.802 1.00 90.44 71 GLY A N 1
ATOM 565 C CA . GLY A 1 71 ? -9.651 -15.184 1.666 1.00 90.44 71 GLY A CA 1
ATOM 566 C C . GLY A 1 71 ? -10.282 -16.291 2.528 1.00 90.44 71 GLY A C 1
ATOM 567 O O . GLY A 1 71 ? -9.567 -17.152 3.037 1.00 90.44 71 GLY A O 1
ATOM 568 N N . GLY A 1 72 ? -11.601 -16.233 2.752 1.00 90.69 72 GLY A N 1
ATOM 569 C CA . GLY A 1 72 ? -12.331 -17.167 3.617 1.00 90.69 72 GLY A CA 1
ATOM 570 C C . GLY A 1 72 ? -12.112 -16.970 5.124 1.00 90.69 72 GLY A C 1
ATOM 571 O O . GLY A 1 72 ? -12.446 -17.865 5.899 1.00 90.69 72 GLY A O 1
ATOM 572 N N . ARG A 1 73 ? -11.533 -15.840 5.550 1.00 94.75 73 ARG A N 1
ATOM 573 C CA . ARG A 1 73 ? -11.392 -15.449 6.959 1.00 94.75 73 ARG A CA 1
ATOM 574 C C . ARG A 1 73 ? -12.198 -14.196 7.274 1.00 94.75 73 ARG A C 1
ATOM 576 O O . ARG A 1 73 ? -12.339 -13.315 6.431 1.00 94.75 73 ARG A O 1
ATOM 583 N N . ASP A 1 74 ? -12.620 -14.115 8.530 1.00 96.75 74 ASP A N 1
ATOM 584 C CA . ASP A 1 74 ? -13.318 -12.966 9.095 1.00 96.75 74 ASP A CA 1
ATOM 585 C C . ASP A 1 74 ? -12.349 -12.170 9.968 1.00 96.75 74 ASP A C 1
ATOM 587 O O . ASP A 1 74 ? -11.786 -12.692 10.935 1.00 96.75 74 ASP A O 1
ATOM 591 N N . VAL A 1 75 ? -12.153 -10.899 9.629 1.00 96.62 75 VAL A N 1
ATOM 592 C CA . VAL A 1 75 ? -11.250 -9.985 10.335 1.00 96.62 75 VAL A CA 1
ATOM 593 C C . VAL A 1 75 ? -12.064 -8.855 10.955 1.00 96.62 75 VAL A C 1
ATOM 595 O O . VAL A 1 75 ? -12.762 -8.126 10.257 1.00 96.62 75 VAL A O 1
ATOM 598 N N . LYS A 1 76 ? -11.972 -8.676 12.275 1.00 97.50 76 LYS A N 1
ATOM 599 C CA . LYS A 1 76 ? -12.627 -7.558 12.972 1.00 97.50 76 LYS A CA 1
ATOM 600 C C . LYS A 1 76 ? -11.923 -6.237 12.661 1.00 97.50 76 LYS A C 1
ATOM 602 O O . LYS A 1 76 ? -10.696 -6.171 12.710 1.00 97.50 76 LYS A O 1
ATOM 607 N N . CYS A 1 77 ? -12.683 -5.185 12.370 1.00 97.06 77 CYS A N 1
ATOM 608 C CA . CYS A 1 77 ? -12.149 -3.868 12.029 1.00 97.06 77 CYS A CA 1
ATOM 609 C C . CYS A 1 77 ? -13.027 -2.733 12.586 1.00 97.06 77 CYS A C 1
ATOM 611 O O . CYS A 1 77 ? -13.988 -2.975 13.315 1.00 97.06 77 CYS A O 1
ATOM 613 N N . HIS A 1 78 ? -12.672 -1.494 12.239 1.00 96.12 78 HIS A N 1
ATOM 614 C CA . HIS A 1 78 ? -13.356 -0.283 12.675 1.00 96.12 78 HIS A CA 1
ATOM 615 C C . HIS A 1 78 ? -13.801 0.560 11.473 1.00 96.12 78 HIS A C 1
ATOM 617 O O . HIS A 1 78 ? -12.968 0.944 10.641 1.00 96.12 78 HIS A O 1
ATOM 623 N N . LYS A 1 79 ? -15.088 0.912 11.401 1.00 96.19 79 LYS A N 1
ATOM 624 C CA . LYS A 1 79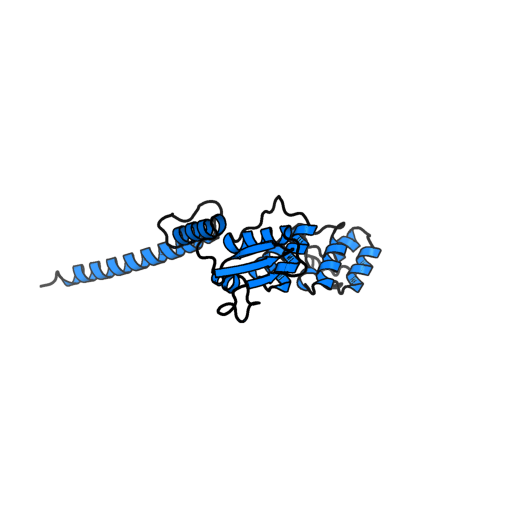 ? -15.684 1.729 10.329 1.00 96.19 79 LYS A CA 1
ATOM 625 C C . LYS A 1 79 ? -14.963 3.059 10.170 1.00 96.19 79 LYS A C 1
ATOM 627 O O . LYS A 1 79 ? -14.626 3.442 9.050 1.00 96.19 79 LYS A O 1
ATOM 632 N N . PHE A 1 80 ? -14.653 3.735 11.282 1.00 93.94 80 PHE A N 1
ATOM 633 C CA . PHE A 1 80 ? -13.944 5.019 11.244 1.00 93.94 80 PHE A CA 1
ATOM 634 C C . PHE A 1 80 ? -12.597 4.909 10.518 1.00 93.94 80 PHE A C 1
ATOM 636 O O . PHE A 1 80 ? -12.202 5.831 9.804 1.00 93.94 80 PHE A O 1
ATOM 643 N N . LEU A 1 81 ? -11.905 3.774 10.659 1.00 94.38 81 LEU A N 1
ATOM 644 C CA . LEU A 1 81 ? -10.601 3.558 10.050 1.00 94.38 81 LEU A CA 1
ATOM 645 C C . LEU A 1 81 ? -10.721 3.372 8.538 1.00 94.38 81 LEU A C 1
ATOM 647 O O . LEU A 1 81 ? -9.954 3.973 7.788 1.00 94.38 81 LEU A O 1
ATOM 651 N N . LEU A 1 82 ? -11.710 2.597 8.087 1.00 95.44 82 LEU A N 1
ATOM 652 C CA . LEU A 1 82 ? -12.021 2.434 6.665 1.00 95.44 82 LEU A CA 1
ATOM 653 C C . LEU A 1 82 ? -12.382 3.776 6.019 1.00 95.44 82 LEU A C 1
ATOM 655 O O . LEU A 1 82 ? -11.793 4.119 4.998 1.00 95.44 82 LEU A O 1
ATOM 659 N N . MET A 1 83 ? -13.261 4.560 6.653 1.00 93.75 83 MET A N 1
ATOM 660 C CA . MET A 1 83 ? -13.659 5.893 6.173 1.00 93.75 83 MET A CA 1
ATOM 661 C C . MET A 1 83 ? -12.492 6.886 6.142 1.00 93.75 83 MET A C 1
ATOM 663 O O . MET A 1 83 ? -12.406 7.726 5.252 1.00 93.75 83 MET A O 1
ATOM 667 N N . THR A 1 84 ? -11.574 6.791 7.107 1.00 93.12 84 THR A N 1
ATOM 668 C CA . THR A 1 84 ? -10.392 7.666 7.164 1.00 93.12 84 THR A CA 1
ATOM 669 C C . THR A 1 84 ? -9.371 7.306 6.087 1.00 93.12 84 THR A C 1
ATOM 671 O O . THR A 1 84 ? -8.703 8.183 5.543 1.00 93.12 84 THR A O 1
ATOM 674 N N . ARG A 1 85 ? -9.195 6.011 5.800 1.00 95.19 85 ARG A N 1
ATOM 675 C CA . ARG A 1 85 ? -8.126 5.516 4.920 1.00 95.19 85 ARG A CA 1
ATOM 676 C C . ARG A 1 85 ? -8.556 5.351 3.463 1.00 95.19 85 ARG A C 1
ATOM 678 O O . ARG A 1 85 ? -7.674 5.248 2.610 1.00 95.19 85 ARG A O 1
ATOM 685 N N . SER A 1 86 ? -9.856 5.310 3.177 1.00 95.56 86 SER A N 1
ATOM 686 C CA . SER A 1 86 ? -10.398 5.043 1.846 1.00 95.56 86 SER A CA 1
ATOM 687 C C . SER A 1 86 ? -11.705 5.791 1.579 1.00 95.56 86 SER A C 1
ATOM 689 O O . SER A 1 86 ? -12.587 5.868 2.429 1.00 95.56 86 SER A O 1
ATOM 691 N N . HIS A 1 87 ? -11.843 6.273 0.342 1.00 90.12 87 HIS A N 1
ATOM 692 C CA . HIS A 1 87 ? -13.070 6.881 -0.185 1.00 90.12 87 HIS A CA 1
ATOM 693 C C . HIS A 1 87 ? -13.932 5.901 -0.995 1.00 90.12 87 HIS A C 1
ATOM 695 O O . HIS A 1 87 ? -14.873 6.316 -1.661 1.00 90.12 87 HIS A O 1
ATOM 701 N N . HIS A 1 88 ? -13.594 4.610 -0.996 1.00 94.25 88 HIS A N 1
ATOM 702 C CA . HIS A 1 88 ? -14.318 3.596 -1.767 1.00 94.25 88 HIS A CA 1
ATOM 703 C C . HIS A 1 88 ? -15.703 3.287 -1.182 1.00 94.25 88 HIS A C 1
ATOM 705 O O . HIS A 1 88 ? -16.617 2.890 -1.902 1.00 94.25 88 HIS A O 1
ATOM 711 N N . TRP A 1 89 ? -15.856 3.442 0.131 1.00 91.75 89 TRP A N 1
ATOM 712 C CA . TRP A 1 89 ? -17.032 2.984 0.860 1.00 91.75 89 TRP A CA 1
ATOM 713 C C . TRP A 1 89 ? -18.108 4.075 0.918 1.00 91.75 89 TRP A C 1
ATOM 715 O O . TRP A 1 89 ? -17.855 5.155 1.444 1.00 91.75 89 TRP A O 1
ATOM 725 N N . ASN A 1 90 ? -19.309 3.786 0.403 1.00 82.62 90 ASN A N 1
ATOM 726 C CA . ASN A 1 90 ? -20.411 4.760 0.339 1.00 82.62 90 ASN A CA 1
ATOM 727 C C . ASN A 1 90 ? -21.381 4.695 1.534 1.00 82.62 90 ASN A C 1
ATOM 729 O O . ASN A 1 90 ? -21.917 5.727 1.920 1.00 82.62 90 ASN A O 1
ATOM 733 N N . ASP A 1 91 ? -21.612 3.515 2.120 1.00 83.06 91 ASP A N 1
ATOM 734 C CA . ASP A 1 91 ? -22.476 3.344 3.301 1.00 83.06 91 ASP A CA 1
ATOM 735 C C . ASP A 1 91 ? -21.900 2.263 4.220 1.00 83.06 91 ASP A C 1
ATOM 737 O O . ASP A 1 91 ? -22.188 1.074 4.082 1.00 83.06 91 ASP A O 1
ATOM 741 N N . LEU A 1 92 ? -21.024 2.682 5.136 1.00 90.56 92 LEU A N 1
ATOM 742 C CA . LEU A 1 92 ? -20.534 1.812 6.206 1.00 90.56 92 LEU A CA 1
ATOM 743 C C . LEU A 1 92 ? -21.396 1.902 7.464 1.00 90.56 92 LEU A C 1
ATOM 745 O O . LEU A 1 92 ? -21.307 1.016 8.307 1.00 90.56 92 LEU A O 1
ATOM 749 N N . GLU A 1 93 ? -22.223 2.936 7.622 1.00 87.00 93 GLU A N 1
ATOM 750 C CA . GLU A 1 93 ? -23.000 3.140 8.849 1.00 87.00 93 GLU A CA 1
ATOM 751 C C . GLU A 1 93 ? -23.972 1.981 9.069 1.00 87.00 93 GLU A C 1
ATOM 753 O O . GLU A 1 93 ? -23.944 1.355 10.132 1.00 87.00 93 GLU A O 1
ATOM 758 N N . SER A 1 94 ? -24.722 1.617 8.028 1.00 89.44 94 SER A N 1
ATOM 759 C CA . SER A 1 94 ? -25.717 0.535 8.062 1.00 89.44 94 SER A CA 1
ATOM 760 C C . SER A 1 94 ? -25.125 -0.862 7.843 1.00 89.44 94 SER A C 1
ATOM 762 O O . SER A 1 94 ? -25.855 -1.851 7.811 1.00 89.44 94 SER A O 1
ATOM 764 N N . CYS A 1 95 ? -23.813 -0.951 7.627 1.00 92.88 95 CYS A N 1
ATOM 765 C CA . CYS A 1 95 ? -23.148 -2.157 7.159 1.00 92.88 95 CYS A CA 1
ATOM 766 C C . CYS A 1 95 ? -22.403 -2.862 8.297 1.00 92.88 95 CYS A C 1
ATOM 768 O O . CYS A 1 95 ? -21.530 -2.267 8.921 1.00 92.88 95 CYS A O 1
ATOM 770 N N . ASP A 1 96 ? -22.696 -4.138 8.544 1.00 95.38 96 ASP A N 1
ATOM 771 C CA . ASP A 1 96 ? -21.996 -4.922 9.576 1.00 95.38 96 ASP A CA 1
ATOM 772 C C . ASP A 1 96 ? -20.789 -5.692 9.020 1.00 95.38 96 ASP A C 1
ATOM 774 O O . ASP A 1 96 ? -19.942 -6.171 9.780 1.00 95.38 96 ASP A O 1
ATOM 778 N N . SER A 1 97 ? -20.680 -5.801 7.690 1.00 96.50 97 SER A N 1
ATOM 779 C CA . SER A 1 97 ? -19.575 -6.513 7.053 1.00 96.50 97 SER A CA 1
ATOM 780 C C . SER A 1 97 ? -19.288 -6.082 5.617 1.00 96.50 97 SER A C 1
ATOM 782 O O . SER A 1 97 ? -20.207 -5.776 4.864 1.00 96.50 97 SER A O 1
ATOM 784 N N . ILE A 1 98 ? -18.017 -6.122 5.219 1.00 95.94 98 ILE A N 1
ATOM 785 C CA . ILE A 1 98 ? -17.564 -5.893 3.838 1.00 95.94 98 ILE A CA 1
ATOM 786 C C . ILE A 1 98 ? -16.738 -7.074 3.333 1.00 95.94 98 ILE A C 1
ATOM 788 O O . ILE A 1 98 ? -16.179 -7.833 4.122 1.00 95.94 98 ILE A O 1
ATOM 792 N N . GLU A 1 99 ? -16.614 -7.199 2.015 1.00 95.44 99 GLU A N 1
ATOM 793 C CA . GLU A 1 99 ? -15.811 -8.240 1.375 1.00 95.44 99 GLU A CA 1
ATOM 794 C C . GLU A 1 99 ? -14.617 -7.642 0.619 1.00 95.44 99 GLU A C 1
ATOM 796 O O . GLU A 1 99 ? -14.752 -6.687 -0.154 1.00 95.44 99 GLU A O 1
ATOM 801 N N . ILE A 1 100 ? -13.441 -8.235 0.827 1.00 95.19 100 ILE A N 1
ATOM 802 C CA . ILE A 1 100 ? -12.236 -7.986 0.040 1.00 95.19 100 ILE A CA 1
ATOM 803 C C . ILE A 1 100 ? -12.000 -9.195 -0.868 1.00 95.19 100 ILE A C 1
ATOM 805 O O . ILE A 1 100 ? -11.509 -10.239 -0.433 1.00 95.19 100 ILE A O 1
ATOM 809 N N . SER A 1 101 ? -12.372 -9.043 -2.137 1.00 91.81 101 SER A N 1
ATOM 810 C CA . SER A 1 101 ? -12.325 -10.105 -3.143 1.00 91.81 101 SER A CA 1
ATOM 811 C C . SER A 1 101 ? -10.949 -10.199 -3.815 1.00 91.81 101 SER A C 1
ATOM 813 O O . SER A 1 101 ? -10.162 -9.249 -3.807 1.00 91.81 101 SER A O 1
ATOM 815 N N . ASP A 1 102 ? -10.666 -11.358 -4.418 1.00 87.31 102 ASP A N 1
ATOM 816 C CA . ASP A 1 102 ? -9.473 -11.629 -5.242 1.00 87.31 102 ASP A CA 1
ATOM 817 C C . ASP A 1 102 ? -8.132 -11.281 -4.570 1.00 87.31 102 ASP A C 1
ATOM 819 O O . ASP A 1 102 ? -7.180 -10.862 -5.227 1.00 87.31 102 ASP A O 1
ATOM 823 N N . SER A 1 103 ? -8.062 -11.422 -3.246 1.00 90.88 103 SER A N 1
ATOM 824 C CA . SER A 1 103 ? -6.910 -11.006 -2.446 1.00 90.88 103 SER A CA 1
ATOM 825 C C . SER A 1 103 ? -6.480 -12.114 -1.498 1.00 90.88 103 SER A C 1
ATOM 827 O O . SER A 1 103 ? -7.313 -12.717 -0.813 1.00 90.88 103 SER A O 1
ATOM 829 N N . SER A 1 104 ? -5.173 -12.374 -1.427 1.00 93.94 104 SER A N 1
ATOM 830 C CA . SER A 1 104 ? -4.648 -13.271 -0.407 1.00 93.94 104 SER A CA 1
ATOM 831 C C . SER A 1 104 ? -4.789 -12.640 0.976 1.00 93.94 104 SER A C 1
ATOM 833 O O . SER A 1 104 ? -4.699 -11.422 1.164 1.00 93.94 104 SER A O 1
ATOM 835 N N . ILE A 1 105 ? -4.974 -13.494 1.980 1.00 94.94 105 ILE A N 1
ATOM 836 C CA . ILE A 1 105 ? -5.015 -13.036 3.364 1.00 94.94 105 ILE A CA 1
ATOM 837 C C . ILE A 1 105 ? -3.685 -12.415 3.800 1.00 94.94 105 ILE A C 1
ATOM 839 O O . ILE A 1 105 ? -3.675 -11.484 4.592 1.00 94.94 105 ILE A O 1
ATOM 843 N N . GLU A 1 106 ? -2.565 -12.890 3.254 1.00 95.06 106 GLU A N 1
ATOM 844 C CA . GLU A 1 106 ? -1.239 -12.347 3.540 1.00 95.06 106 GLU A CA 1
ATOM 845 C C . GLU A 1 106 ? -1.103 -10.901 3.043 1.00 95.06 106 GLU A C 1
ATOM 847 O O . GLU A 1 106 ? -0.657 -10.032 3.795 1.00 95.06 106 GLU A O 1
ATOM 852 N N . ALA A 1 107 ? -1.547 -10.614 1.815 1.00 95.88 107 ALA A N 1
ATOM 853 C CA . ALA A 1 107 ? -1.564 -9.254 1.284 1.00 95.88 107 ALA A CA 1
ATOM 854 C C . ALA A 1 107 ? -2.496 -8.350 2.097 1.00 95.88 107 ALA A C 1
ATOM 856 O O . ALA A 1 107 ? -2.125 -7.226 2.449 1.00 95.88 107 ALA A O 1
ATOM 857 N N . PHE A 1 108 ? -3.682 -8.849 2.454 1.00 96.94 108 PHE A N 1
ATOM 858 C CA . PHE A 1 108 ? -4.618 -8.069 3.250 1.00 96.94 108 PHE A CA 1
ATOM 859 C C . PHE A 1 108 ? -4.103 -7.781 4.664 1.00 96.94 108 PHE A C 1
ATOM 861 O O . PHE A 1 108 ? -4.275 -6.665 5.132 1.00 96.94 108 PHE A O 1
ATOM 868 N N . GLU A 1 109 ? -3.405 -8.705 5.326 1.00 95.38 109 GLU A N 1
ATOM 869 C CA . GLU A 1 109 ? -2.779 -8.457 6.637 1.00 95.38 109 GLU A CA 1
ATOM 870 C C . GLU A 1 109 ? -1.773 -7.294 6.592 1.00 95.38 109 GLU A C 1
ATOM 872 O O . GLU A 1 109 ? -1.679 -6.488 7.524 1.00 95.38 109 GLU A O 1
ATOM 877 N N . VAL A 1 110 ? -1.047 -7.138 5.478 1.00 95.38 110 VAL A N 1
ATOM 878 C CA . VAL A 1 110 ? -0.159 -5.985 5.279 1.00 95.38 110 VAL A CA 1
ATOM 879 C C . VAL A 1 110 ? -0.956 -4.681 5.181 1.00 95.38 110 VAL A C 1
ATOM 881 O O . VAL A 1 110 ? -0.582 -3.701 5.835 1.00 95.38 110 VAL A O 1
ATOM 884 N N . VAL A 1 111 ? -2.044 -4.669 4.402 1.00 96.81 111 VAL A N 1
ATOM 885 C CA . VAL A 1 111 ? -2.948 -3.511 4.261 1.00 96.81 111 VAL A CA 1
ATOM 886 C C . VAL A 1 1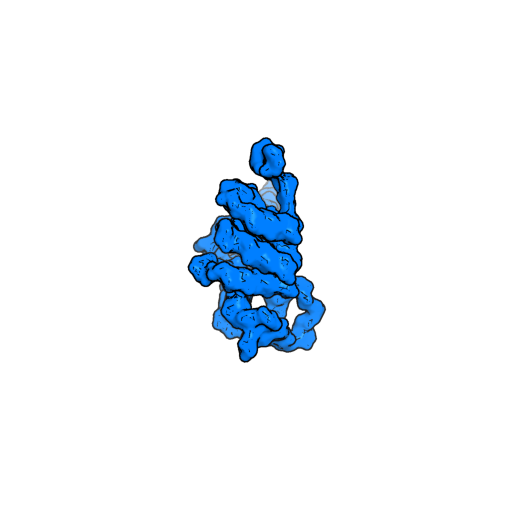11 ? -3.605 -3.183 5.599 1.00 96.81 111 VAL A C 1
ATOM 888 O O . VAL A 1 111 ? -3.569 -2.034 6.032 1.00 96.81 111 VAL A O 1
ATOM 891 N N . TYR A 1 112 ? -4.131 -4.192 6.288 1.00 96.06 112 TYR A N 1
ATOM 892 C CA . TYR A 1 112 ? -4.774 -4.093 7.591 1.00 96.06 112 TYR A CA 1
ATOM 893 C C . TYR A 1 112 ? -3.816 -3.486 8.617 1.00 96.06 112 TYR A C 1
ATOM 895 O O . TYR A 1 112 ? -4.121 -2.460 9.218 1.00 96.06 112 TYR A O 1
ATOM 903 N N . ARG A 1 113 ? -2.592 -4.010 8.752 1.00 93.69 113 ARG A N 1
ATOM 904 C CA . ARG A 1 113 ? -1.587 -3.421 9.652 1.00 93.69 113 ARG A CA 1
ATOM 905 C C . ARG A 1 113 ? -1.226 -1.986 9.257 1.00 93.69 113 ARG A C 1
ATOM 907 O O . ARG A 1 113 ? -1.046 -1.139 10.137 1.00 93.69 113 ARG A O 1
ATOM 914 N N . TRP A 1 114 ? -1.127 -1.681 7.962 1.00 94.69 114 TRP A N 1
ATOM 915 C CA . TRP A 1 114 ? -0.909 -0.308 7.498 1.00 94.69 114 TRP A CA 1
ATOM 916 C C . TRP A 1 114 ? -2.076 0.615 7.874 1.00 94.69 114 TRP A C 1
ATOM 918 O O . TRP A 1 114 ? -1.825 1.738 8.312 1.00 94.69 114 TRP A O 1
ATOM 928 N N . MET A 1 115 ? -3.329 0.155 7.793 1.00 95.25 115 MET A N 1
ATOM 929 C CA . MET A 1 115 ? -4.496 0.955 8.176 1.00 95.25 115 MET A CA 1
ATOM 930 C C . MET A 1 115 ? -4.412 1.440 9.625 1.00 95.25 115 MET A C 1
ATOM 932 O O . MET A 1 115 ? -4.816 2.562 9.890 1.00 95.25 115 MET A O 1
ATOM 936 N N . TYR A 1 116 ? -3.861 0.657 10.557 1.00 93.88 116 TYR A N 1
ATOM 937 C CA . TYR A 1 116 ? -3.727 1.092 11.957 1.00 93.88 116 TYR A CA 1
ATOM 938 C C . TYR A 1 116 ? -2.443 1.865 12.239 1.00 93.88 116 TYR A C 1
ATOM 940 O O . TYR A 1 116 ? -2.443 2.783 13.052 1.00 93.88 116 TYR A O 1
ATOM 948 N N . THR A 1 117 ? -1.341 1.483 11.594 1.00 88.69 117 THR A N 1
ATOM 949 C CA . THR A 1 117 ? 0.001 1.953 11.983 1.00 88.69 117 THR A CA 1
ATOM 950 C C . THR A 1 117 ? 0.590 2.994 11.043 1.00 88.69 117 THR A C 1
ATOM 952 O O . THR A 1 117 ? 1.580 3.622 11.387 1.00 88.69 117 THR A O 1
ATOM 955 N N . ASP A 1 118 ? 0.022 3.138 9.846 1.00 88.56 118 ASP A N 1
ATOM 956 C CA . ASP A 1 118 ? 0.581 3.907 8.727 1.00 88.56 118 ASP A CA 1
ATOM 957 C C . ASP A 1 118 ? 1.996 3.463 8.294 1.00 88.56 118 ASP A C 1
ATOM 959 O O . ASP A 1 118 ? 2.743 4.195 7.651 1.00 88.56 118 ASP A O 1
ATOM 963 N N . THR A 1 119 ? 2.379 2.215 8.602 1.00 85.44 119 THR A N 1
ATOM 964 C CA . THR A 1 119 ? 3.702 1.663 8.263 1.00 85.44 119 THR A CA 1
ATOM 965 C C . THR A 1 119 ? 3.614 0.395 7.416 1.00 85.44 119 THR A C 1
ATOM 967 O O . THR A 1 119 ? 2.748 -0.456 7.620 1.00 85.44 119 THR A O 1
ATOM 970 N N . LEU A 1 120 ? 4.578 0.201 6.509 1.00 84.94 120 LEU A N 1
ATOM 971 C CA . LEU A 1 120 ? 4.766 -1.039 5.742 1.00 84.94 120 LEU A CA 1
ATOM 972 C C . LEU A 1 120 ? 6.043 -1.775 6.180 1.00 84.94 120 LEU A C 1
ATOM 974 O O . LEU A 1 120 ? 7.042 -1.116 6.483 1.00 84.94 120 LEU A O 1
ATOM 978 N N . PRO A 1 121 ? 6.065 -3.122 6.185 1.00 79.25 121 PRO A N 1
ATOM 979 C CA . PRO A 1 121 ? 7.211 -3.890 6.644 1.00 79.25 121 PRO A CA 1
ATOM 980 C C . PRO A 1 121 ? 8.217 -4.039 5.494 1.00 79.25 121 PRO A C 1
ATOM 982 O O . PRO A 1 121 ? 8.209 -5.028 4.764 1.00 79.25 121 PRO A O 1
ATOM 985 N N . GLN A 1 122 ? 9.072 -3.030 5.308 1.00 68.06 122 GLN A N 1
ATOM 986 C CA . GLN A 1 122 ? 9.940 -2.913 4.125 1.00 68.06 122 GLN A CA 1
ATOM 987 C C . GLN A 1 122 ? 10.845 -4.135 3.888 1.00 68.06 122 GLN A C 1
ATOM 989 O O . GLN A 1 122 ? 11.014 -4.541 2.742 1.00 68.06 122 GLN A O 1
ATOM 994 N N . SER A 1 123 ? 11.383 -4.748 4.948 1.00 63.62 123 SER A N 1
ATOM 995 C CA . SER A 1 123 ? 12.320 -5.879 4.853 1.00 63.62 123 SER A CA 1
ATOM 996 C C . SER A 1 123 ? 11.668 -7.237 4.576 1.00 63.62 123 SER A C 1
ATOM 998 O O . SER A 1 123 ? 12.375 -8.182 4.243 1.00 63.62 123 SER A O 1
ATOM 1000 N N . LYS A 1 124 ? 10.342 -7.358 4.722 1.00 71.31 124 LYS A N 1
ATOM 1001 C CA . LYS A 1 124 ? 9.607 -8.628 4.553 1.00 71.31 124 LYS A CA 1
ATOM 1002 C C . LYS A 1 124 ? 8.673 -8.646 3.343 1.00 71.31 124 LYS A C 1
ATOM 1004 O O . LYS A 1 124 ? 8.111 -9.686 3.029 1.00 71.31 124 LYS A O 1
ATOM 1009 N N . LEU A 1 125 ? 8.492 -7.512 2.673 1.00 84.19 125 LEU A N 1
ATOM 1010 C CA . LEU A 1 125 ? 7.663 -7.415 1.475 1.00 84.19 125 LEU A CA 1
ATOM 1011 C C . LEU A 1 125 ? 8.420 -7.974 0.269 1.00 84.19 125 LEU A C 1
ATOM 1013 O O . LEU A 1 125 ? 9.350 -7.321 -0.203 1.00 84.19 125 LEU A O 1
ATOM 1017 N N . SER A 1 126 ? 8.017 -9.137 -0.242 1.00 88.25 126 SER A N 1
ATOM 1018 C CA . SER A 1 126 ? 8.429 -9.620 -1.568 1.00 88.25 126 SER A CA 1
ATOM 1019 C C . SER A 1 126 ? 7.744 -8.811 -2.678 1.00 88.25 126 SER A C 1
ATOM 1021 O O . SER A 1 126 ? 6.769 -8.104 -2.416 1.00 88.25 126 SER A O 1
ATOM 1023 N N . ASP A 1 127 ? 8.234 -8.898 -3.915 1.00 85.31 127 ASP A N 1
ATOM 1024 C CA . ASP A 1 127 ? 7.655 -8.136 -5.033 1.00 85.31 127 ASP A CA 1
ATOM 1025 C C . ASP A 1 127 ? 6.242 -8.610 -5.390 1.00 85.31 127 ASP A C 1
ATOM 1027 O O . ASP A 1 127 ? 5.361 -7.781 -5.598 1.00 85.31 127 ASP A O 1
ATOM 1031 N N . ASN A 1 128 ? 5.990 -9.923 -5.353 1.00 88.56 128 ASN A N 1
ATOM 1032 C CA . ASN A 1 128 ? 4.650 -10.482 -5.567 1.00 88.56 128 ASN A CA 1
ATOM 1033 C C . ASN A 1 128 ? 3.664 -9.983 -4.502 1.00 88.56 128 ASN A C 1
ATOM 1035 O O . ASN A 1 128 ? 2.581 -9.503 -4.832 1.00 88.56 128 ASN A O 1
ATOM 1039 N N . LEU A 1 129 ? 4.071 -10.016 -3.227 1.00 91.94 129 LEU A N 1
ATOM 1040 C CA . LEU A 1 129 ? 3.237 -9.526 -2.133 1.00 91.94 129 LEU A CA 1
ATOM 1041 C C . LEU A 1 129 ? 2.991 -8.016 -2.257 1.00 91.94 129 LEU A C 1
ATOM 1043 O O . LEU A 1 129 ? 1.877 -7.553 -2.032 1.00 91.94 129 LEU A O 1
ATOM 1047 N N . LEU A 1 130 ? 4.004 -7.237 -2.650 1.00 89.94 130 LEU A N 1
ATOM 1048 C CA . LEU A 1 130 ? 3.858 -5.799 -2.880 1.00 89.94 130 LEU A CA 1
ATOM 1049 C C . LEU A 1 130 ? 2.886 -5.494 -4.029 1.00 89.94 130 LEU A C 1
ATOM 1051 O O . LEU A 1 130 ? 2.106 -4.550 -3.910 1.00 89.94 130 LEU A O 1
ATOM 1055 N N . GLN A 1 131 ? 2.901 -6.278 -5.108 1.00 88.94 131 GLN A N 1
ATOM 1056 C CA . GLN A 1 131 ? 1.941 -6.147 -6.208 1.00 88.94 131 GLN A CA 1
ATOM 1057 C C . GLN A 1 131 ? 0.510 -6.468 -5.755 1.00 88.94 131 GLN A C 1
ATOM 1059 O O . GLN A 1 131 ? -0.411 -5.723 -6.085 1.00 88.94 131 GLN A O 1
ATOM 1064 N N . GLU A 1 132 ? 0.302 -7.513 -4.950 1.00 92.50 132 GLU A N 1
ATOM 1065 C CA . GLU A 1 132 ? -1.018 -7.804 -4.368 1.00 92.50 132 GLU A CA 1
ATOM 1066 C C . GLU A 1 132 ? -1.497 -6.688 -3.426 1.00 92.50 132 GLU A C 1
ATOM 1068 O O . GLU A 1 132 ? -2.631 -6.226 -3.539 1.00 92.50 132 GLU A O 1
ATOM 1073 N N . VAL A 1 133 ? -0.623 -6.178 -2.552 1.00 94.56 133 VAL A N 1
ATOM 1074 C CA . VAL A 1 133 ? -0.930 -5.027 -1.682 1.00 94.56 133 VAL A CA 1
ATOM 1075 C C . VAL A 1 133 ? -1.285 -3.793 -2.514 1.00 94.56 133 VAL A C 1
ATOM 1077 O O . VAL A 1 133 ? -2.241 -3.085 -2.197 1.00 94.56 133 VAL A O 1
ATOM 1080 N N . CYS A 1 134 ? -0.543 -3.547 -3.595 1.00 91.25 134 CYS A N 1
ATOM 1081 C CA . CYS A 1 134 ? -0.812 -2.466 -4.536 1.00 91.25 134 CYS A CA 1
ATOM 1082 C C . CYS A 1 134 ? -2.202 -2.631 -5.166 1.00 91.25 134 CYS A C 1
ATOM 1084 O O . CYS A 1 134 ? -2.999 -1.697 -5.143 1.00 91.25 134 CYS A O 1
ATOM 1086 N N . ARG A 1 135 ? -2.549 -3.839 -5.621 1.00 91.12 135 ARG A N 1
ATOM 1087 C CA . ARG A 1 135 ? -3.869 -4.159 -6.181 1.00 91.12 135 ARG A CA 1
ATOM 1088 C C . ARG A 1 135 ? -5.006 -3.818 -5.220 1.00 91.12 135 ARG A C 1
ATOM 1090 O O . ARG A 1 135 ? -5.936 -3.112 -5.604 1.00 91.12 135 ARG A O 1
ATOM 1097 N N . ILE A 1 136 ? -4.898 -4.237 -3.956 1.00 95.00 136 ILE A N 1
ATOM 1098 C CA . ILE A 1 136 ? -5.882 -3.902 -2.913 1.00 95.00 136 ILE A CA 1
ATOM 1099 C C . ILE A 1 136 ? -5.963 -2.379 -2.731 1.00 95.00 136 ILE A C 1
ATOM 1101 O O . ILE A 1 136 ? -7.055 -1.811 -2.691 1.00 95.00 136 ILE A O 1
ATOM 1105 N N . ALA A 1 137 ? -4.816 -1.696 -2.665 1.00 94.31 137 ALA A N 1
ATOM 1106 C CA . ALA A 1 137 ? -4.762 -0.248 -2.483 1.00 94.31 137 ALA A CA 1
ATOM 1107 C C . ALA A 1 137 ? -5.460 0.523 -3.615 1.00 94.31 137 ALA A C 1
ATOM 1109 O O . ALA A 1 137 ? -6.164 1.505 -3.360 1.00 94.31 137 ALA A O 1
ATOM 1110 N N . PHE A 1 138 ? -5.281 0.087 -4.863 1.00 91.50 138 PHE A N 1
ATOM 1111 C CA . PHE A 1 138 ? -5.914 0.699 -6.029 1.00 91.50 138 PHE A CA 1
ATOM 1112 C C . PHE A 1 138 ? -7.406 0.378 -6.115 1.00 91.50 138 PHE A C 1
ATOM 1114 O O . PHE A 1 138 ? -8.211 1.310 -6.177 1.00 91.50 138 PHE A O 1
ATOM 1121 N N . ARG A 1 139 ? -7.779 -0.901 -6.007 1.00 91.88 139 ARG A N 1
ATOM 1122 C CA . ARG A 1 139 ? -9.171 -1.373 -6.097 1.00 91.88 139 ARG A CA 1
ATOM 1123 C C . ARG A 1 139 ? -10.090 -0.731 -5.060 1.00 91.88 139 ARG A C 1
ATOM 1125 O O . ARG A 1 139 ? -11.213 -0.356 -5.380 1.00 91.88 139 ARG A O 1
ATOM 1132 N N . TYR A 1 140 ? -9.596 -0.577 -3.835 1.00 94.12 140 TYR A N 1
ATOM 1133 C CA . TYR A 1 140 ? -10.357 -0.026 -2.714 1.00 94.12 140 TYR A CA 1
ATOM 1134 C C . TYR A 1 140 ? -9.963 1.417 -2.377 1.00 94.12 140 TYR A C 1
ATOM 1136 O O . TYR A 1 140 ? -10.225 1.879 -1.271 1.00 94.12 140 TYR A O 1
ATOM 1144 N N . HIS A 1 141 ? -9.330 2.145 -3.303 1.00 93.25 141 HIS A N 1
ATOM 1145 C CA . HIS A 1 141 ? -9.006 3.575 -3.179 1.00 93.25 141 HIS A CA 1
ATOM 1146 C C . HIS A 1 141 ? -8.345 3.995 -1.849 1.00 93.25 141 HIS A C 1
ATOM 1148 O O . HIS A 1 141 ? -8.686 5.025 -1.264 1.00 93.25 141 HIS A O 1
ATOM 1154 N N . PHE A 1 142 ? -7.371 3.218 -1.370 1.00 95.00 142 PHE A N 1
ATOM 1155 C CA . PHE A 1 142 ? -6.536 3.587 -0.225 1.00 95.00 142 PHE A CA 1
ATOM 1156 C C . PHE A 1 142 ? -5.429 4.560 -0.663 1.00 95.00 142 PHE A C 1
ATOM 1158 O O . PHE A 1 142 ? -4.266 4.175 -0.780 1.00 95.00 142 PHE A O 1
ATOM 1165 N N . SER A 1 143 ? -5.770 5.823 -0.932 1.00 91.25 143 SER A N 1
ATOM 1166 C CA . SER A 1 143 ? -4.882 6.806 -1.585 1.00 91.25 143 SER A CA 1
ATOM 1167 C C . SER A 1 143 ? -3.500 6.957 -0.929 1.00 91.25 143 SER A C 1
ATOM 1169 O O . SER A 1 143 ? -2.483 7.019 -1.622 1.00 91.25 143 SER A O 1
ATOM 1171 N N . GLY A 1 144 ? -3.435 6.965 0.409 1.00 90.44 144 GLY A N 1
ATOM 1172 C CA . GLY A 1 144 ? -2.158 7.025 1.137 1.00 90.44 144 GLY A CA 1
ATOM 1173 C C . GLY A 1 144 ? -1.270 5.801 0.877 1.00 90.44 144 GLY A C 1
ATOM 1174 O O . GLY A 1 144 ? -0.060 5.930 0.679 1.00 90.44 144 GLY A O 1
ATOM 1175 N N . LEU A 1 145 ? -1.881 4.618 0.788 1.00 93.38 145 LEU A N 1
ATOM 1176 C CA . LEU A 1 145 ? -1.181 3.378 0.474 1.00 93.38 145 LEU A CA 1
ATOM 1177 C C . LEU A 1 145 ? -0.806 3.296 -1.008 1.00 93.38 145 LEU A C 1
ATOM 1179 O O . LEU A 1 145 ? 0.301 2.864 -1.307 1.00 93.38 145 LEU A O 1
ATOM 1183 N N . GLN A 1 146 ? -1.658 3.763 -1.928 1.00 90.19 146 GLN A N 1
ATOM 1184 C CA . GLN A 1 146 ? -1.353 3.816 -3.366 1.00 90.19 146 GLN A CA 1
ATOM 1185 C C . GLN A 1 146 ? -0.050 4.575 -3.627 1.00 90.19 146 GLN A C 1
ATOM 1187 O O . GLN A 1 146 ? 0.857 4.053 -4.279 1.00 90.19 146 GLN A O 1
ATOM 1192 N N . ALA A 1 147 ? 0.078 5.781 -3.060 1.00 85.12 147 ALA A N 1
ATOM 1193 C CA . ALA A 1 147 ? 1.287 6.587 -3.185 1.00 85.12 147 ALA A CA 1
ATOM 1194 C C . ALA A 1 147 ? 2.515 5.835 -2.653 1.00 85.12 147 ALA A C 1
ATOM 1196 O O . ALA A 1 147 ? 3.568 5.820 -3.293 1.00 85.12 147 ALA A O 1
ATOM 1197 N N . ARG A 1 148 ? 2.376 5.155 -1.509 1.00 87.00 148 ARG A N 1
ATOM 1198 C CA . ARG A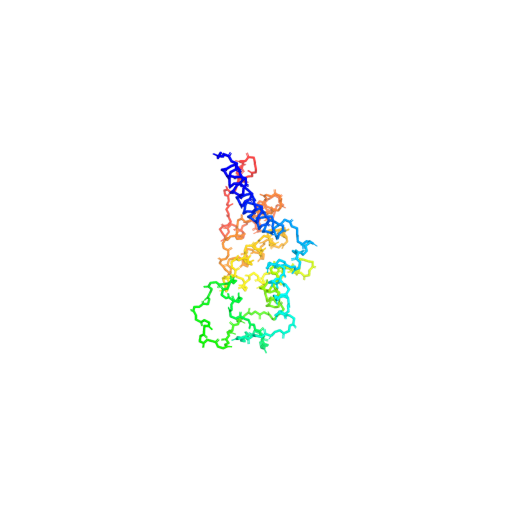 1 148 ? 3.469 4.390 -0.906 1.00 87.00 148 ARG A CA 1
ATOM 1199 C C . ARG A 1 148 ? 3.851 3.151 -1.721 1.00 87.00 148 ARG A C 1
ATOM 1201 O O . ARG A 1 148 ? 5.042 2.905 -1.895 1.00 87.00 148 ARG A O 1
ATOM 1208 N N . CYS A 1 149 ? 2.878 2.398 -2.226 1.00 88.06 149 CYS A N 1
ATOM 1209 C CA . CYS A 1 149 ? 3.090 1.239 -3.090 1.00 88.06 149 CYS A CA 1
ATOM 1210 C C . CYS A 1 149 ? 3.825 1.638 -4.361 1.00 88.06 149 CYS A C 1
ATOM 1212 O O . CYS A 1 149 ? 4.834 1.019 -4.683 1.00 88.06 149 CYS A O 1
ATOM 1214 N N . VAL A 1 150 ? 3.384 2.710 -5.026 1.00 80.81 150 VAL A N 1
ATOM 1215 C CA . VAL A 1 150 ? 4.062 3.233 -6.214 1.00 80.81 150 VAL A CA 1
ATOM 1216 C C . VAL A 1 150 ? 5.520 3.539 -5.889 1.00 80.81 150 VAL A C 1
ATOM 1218 O O . VAL A 1 150 ? 6.386 3.016 -6.574 1.00 80.81 150 VAL A O 1
ATOM 1221 N N . GLN A 1 151 ? 5.806 4.292 -4.819 1.00 80.38 151 GLN A N 1
ATOM 1222 C CA . GLN A 1 151 ? 7.180 4.622 -4.407 1.00 80.38 151 GLN A CA 1
ATOM 1223 C C . GLN A 1 151 ? 8.047 3.385 -4.138 1.00 80.38 151 GLN A C 1
ATOM 1225 O O . GLN A 1 151 ? 9.196 3.329 -4.572 1.00 80.38 151 GLN A O 1
ATOM 1230 N N . LEU A 1 152 ? 7.500 2.376 -3.455 1.00 82.56 152 LEU A N 1
ATOM 1231 C CA . LEU A 1 152 ? 8.221 1.127 -3.206 1.00 82.56 152 LEU A CA 1
ATOM 1232 C C . LEU A 1 152 ? 8.490 0.361 -4.502 1.00 82.56 152 LEU A C 1
ATOM 1234 O O . LEU A 1 152 ? 9.612 -0.098 -4.694 1.00 82.56 152 LEU A O 1
ATOM 1238 N N . LEU A 1 153 ? 7.504 0.274 -5.397 1.00 81.69 153 LEU A N 1
ATOM 1239 C CA . LEU A 1 153 ? 7.681 -0.341 -6.709 1.00 81.69 153 LEU A CA 1
ATOM 1240 C C . LEU A 1 153 ? 8.768 0.396 -7.502 1.00 81.69 153 LEU A C 1
ATOM 1242 O O . LEU A 1 153 ? 9.686 -0.270 -7.961 1.00 81.69 153 LEU A O 1
ATOM 1246 N N . LYS A 1 154 ? 8.758 1.745 -7.545 1.00 77.06 154 LYS A N 1
ATOM 1247 C CA . LYS A 1 154 ? 9.816 2.558 -8.192 1.00 77.06 154 LYS A CA 1
ATOM 1248 C C . LYS A 1 154 ? 11.207 2.179 -7.690 1.00 77.06 154 LYS A C 1
ATOM 1250 O O . LYS A 1 154 ? 12.124 1.968 -8.471 1.00 77.06 154 LYS A O 1
ATOM 1255 N N . SER A 1 155 ? 11.352 2.081 -6.367 1.00 78.44 155 SER A N 1
ATOM 1256 C CA . SER A 1 155 ? 12.640 1.813 -5.722 1.00 78.44 155 SER A CA 1
ATOM 1257 C C . SER A 1 155 ? 13.205 0.419 -6.004 1.00 78.44 155 SER A C 1
ATOM 1259 O O . SER A 1 155 ? 14.387 0.198 -5.752 1.00 78.44 155 SER A O 1
ATOM 1261 N N . ARG A 1 156 ? 12.374 -0.505 -6.498 1.00 78.88 156 ARG A N 1
ATOM 1262 C CA . ARG A 1 156 ? 12.721 -1.906 -6.757 1.00 78.88 156 ARG A CA 1
ATOM 1263 C C . ARG A 1 156 ? 12.759 -2.257 -8.242 1.00 78.88 156 ARG A C 1
ATOM 1265 O O . ARG A 1 156 ? 13.077 -3.398 -8.556 1.00 78.88 156 ARG A O 1
ATOM 1272 N N . VAL A 1 157 ? 12.412 -1.326 -9.134 1.00 77.44 157 VAL A N 1
ATOM 1273 C CA . VAL A 1 157 ? 12.418 -1.584 -10.579 1.00 77.44 157 VAL A CA 1
ATOM 1274 C C . VAL A 1 157 ? 13.832 -1.903 -11.042 1.00 77.44 157 VAL A C 1
ATOM 1276 O O . VAL A 1 157 ? 14.771 -1.176 -10.726 1.00 77.44 157 VAL A O 1
ATOM 1279 N N . ASP A 1 158 ? 13.963 -2.971 -11.817 1.00 75.00 158 ASP A N 1
ATOM 1280 C CA . ASP A 1 158 ? 15.180 -3.344 -12.516 1.00 75.00 158 ASP A CA 1
ATOM 1281 C C . ASP A 1 158 ? 14.865 -3.965 -13.890 1.00 75.00 158 ASP A C 1
ATOM 1283 O O . ASP A 1 158 ? 13.715 -4.118 -14.310 1.00 75.00 158 ASP A O 1
ATOM 1287 N N . VAL A 1 159 ? 15.922 -4.339 -14.607 1.00 71.94 159 VAL A N 1
ATOM 1288 C CA . VAL A 1 159 ? 15.863 -4.956 -15.941 1.00 71.94 159 VAL A CA 1
ATOM 1289 C C . VAL A 1 159 ? 15.210 -6.347 -15.918 1.00 71.94 159 VAL A C 1
ATOM 1291 O O . VAL A 1 159 ? 14.779 -6.843 -16.952 1.00 71.94 159 VAL A O 1
ATOM 1294 N N . ASN A 1 160 ? 15.096 -7.001 -14.764 1.00 75.88 160 ASN A N 1
ATOM 1295 C CA . ASN A 1 160 ? 14.492 -8.327 -14.663 1.00 75.88 160 ASN A CA 1
ATOM 1296 C C . ASN A 1 160 ? 12.987 -8.255 -14.374 1.00 75.88 160 ASN A C 1
ATOM 1298 O O . ASN A 1 160 ? 12.245 -9.144 -14.795 1.00 75.88 160 ASN A O 1
ATOM 1302 N N . ASN A 1 161 ? 12.526 -7.220 -13.664 1.00 76.56 161 ASN A N 1
ATOM 1303 C CA . ASN A 1 161 ? 11.144 -7.102 -13.198 1.00 76.56 161 ASN A CA 1
ATOM 1304 C C . ASN A 1 161 ? 10.314 -6.016 -13.905 1.00 76.56 161 ASN A C 1
ATOM 1306 O O . ASN A 1 161 ? 9.109 -5.926 -13.663 1.00 76.56 161 ASN A O 1
ATOM 1310 N N . CYS A 1 162 ? 10.895 -5.207 -14.797 1.00 74.00 162 CYS A N 1
ATOM 1311 C CA . CYS A 1 162 ? 10.143 -4.091 -15.368 1.00 74.00 162 CYS A CA 1
ATOM 1312 C C . CYS A 1 162 ? 9.017 -4.516 -16.331 1.00 74.00 162 CYS A C 1
ATOM 1314 O O . CYS A 1 162 ? 7.973 -3.875 -16.321 1.00 74.00 162 CYS A O 1
ATOM 1316 N N . ILE A 1 163 ? 9.137 -5.623 -17.082 1.00 74.81 163 ILE A N 1
ATOM 1317 C CA . ILE A 1 163 ? 8.008 -6.140 -17.891 1.00 74.81 163 ILE A CA 1
ATOM 1318 C C . ILE A 1 163 ? 6.845 -6.558 -16.992 1.00 74.81 163 ILE A C 1
ATOM 1320 O O . ILE A 1 163 ? 5.722 -6.116 -17.212 1.00 74.81 163 ILE A O 1
ATOM 1324 N N . SER A 1 164 ? 7.103 -7.366 -15.959 1.00 78.56 164 SER A N 1
ATOM 1325 C CA . SER A 1 164 ? 6.033 -7.856 -15.084 1.00 78.56 164 SER A CA 1
ATOM 1326 C C . SER A 1 164 ? 5.362 -6.717 -14.319 1.00 78.56 164 SER A C 1
ATOM 1328 O O . SER A 1 164 ? 4.149 -6.741 -14.119 1.00 78.56 164 SER A O 1
ATOM 1330 N N . LEU A 1 165 ? 6.121 -5.681 -13.954 1.00 75.88 165 LEU A N 1
ATOM 1331 C CA . LEU A 1 165 ? 5.571 -4.472 -13.356 1.00 75.88 165 LEU A CA 1
ATOM 1332 C C . LEU A 1 165 ? 4.673 -3.686 -14.324 1.00 75.88 165 LEU A C 1
ATOM 1334 O O . LEU A 1 165 ? 3.673 -3.117 -13.890 1.00 75.88 165 LEU A O 1
ATOM 1338 N N . TYR A 1 166 ? 5.004 -3.651 -15.617 1.00 73.38 166 TYR A N 1
ATOM 1339 C CA . TYR A 1 166 ? 4.183 -2.985 -16.634 1.00 73.38 166 TYR A CA 1
ATOM 1340 C C . TYR A 1 166 ? 2.935 -3.782 -16.959 1.00 73.38 166 TYR A C 1
ATOM 1342 O O . TYR A 1 166 ? 1.862 -3.196 -17.047 1.00 73.38 166 TYR A O 1
ATOM 1350 N N . ASP A 1 167 ? 3.054 -5.101 -17.086 1.00 76.38 167 ASP A N 1
ATOM 1351 C CA . ASP A 1 167 ? 1.896 -5.974 -17.244 1.00 76.38 167 ASP A CA 1
ATOM 1352 C C . ASP A 1 167 ? 0.949 -5.806 -16.054 1.00 76.38 167 ASP A C 1
ATOM 1354 O O . ASP A 1 167 ? -0.252 -5.638 -16.242 1.00 76.38 167 ASP A O 1
ATOM 1358 N N . PHE A 1 168 ? 1.485 -5.747 -14.831 1.00 80.50 168 PHE A N 1
ATOM 1359 C CA . PHE A 1 168 ? 0.707 -5.422 -13.639 1.00 80.50 168 PHE A CA 1
ATOM 1360 C C . PHE A 1 168 ? 0.031 -4.045 -13.745 1.00 80.50 168 PHE A C 1
ATOM 1362 O O . PHE A 1 168 ? -1.165 -3.928 -13.489 1.00 80.50 168 PHE A O 1
ATOM 1369 N N . ALA A 1 169 ? 0.774 -3.006 -14.134 1.00 76.38 169 ALA A N 1
ATOM 1370 C CA . ALA A 1 169 ? 0.250 -1.650 -14.258 1.00 76.38 169 ALA A CA 1
ATOM 1371 C C . ALA A 1 169 ? -0.858 -1.532 -15.316 1.00 76.38 169 ALA A C 1
ATOM 1373 O O . ALA A 1 169 ? -1.837 -0.827 -15.094 1.00 76.38 169 ALA A O 1
ATOM 1374 N N . ASP A 1 170 ? -0.717 -2.228 -16.440 1.00 75.44 170 ASP A N 1
ATOM 1375 C CA . ASP A 1 170 ? -1.700 -2.274 -17.521 1.00 75.44 170 ASP A CA 1
ATOM 1376 C C . ASP A 1 170 ? -2.962 -3.035 -17.088 1.00 75.44 170 ASP A C 1
ATOM 1378 O O . ASP A 1 170 ? -4.069 -2.508 -17.194 1.00 75.44 170 ASP A O 1
ATOM 1382 N N . ILE A 1 171 ? -2.799 -4.229 -16.501 1.00 77.94 171 ILE A N 1
ATOM 1383 C CA . ILE A 1 171 ? -3.909 -5.054 -15.990 1.00 77.94 171 ILE A CA 1
ATOM 1384 C C . ILE A 1 171 ? -4.727 -4.289 -14.943 1.00 77.94 171 ILE A C 1
ATOM 1386 O O . ILE A 1 171 ? -5.957 -4.309 -14.975 1.00 77.94 171 ILE A O 1
ATOM 1390 N N . GLU A 1 172 ? -4.051 -3.594 -14.029 1.00 75.75 172 GLU A N 1
ATOM 1391 C CA . GLU A 1 172 ? -4.687 -2.882 -12.918 1.00 75.75 172 GLU A CA 1
ATOM 1392 C C . GLU A 1 172 ? -5.025 -1.416 -13.242 1.00 75.75 172 GLU A C 1
ATOM 1394 O O . GLU A 1 172 ? -5.482 -0.679 -12.368 1.00 75.75 172 GLU A O 1
ATOM 1399 N N . ASN A 1 173 ? -4.822 -0.975 -14.492 1.00 73.56 173 ASN A N 1
ATOM 1400 C CA . ASN A 1 173 ? -5.012 0.413 -14.940 1.00 73.56 173 ASN A CA 1
ATOM 1401 C C . ASN A 1 173 ? -4.275 1.451 -14.065 1.00 73.56 173 ASN A C 1
ATOM 1403 O O . ASN A 1 173 ? -4.722 2.586 -13.869 1.00 73.56 173 ASN A O 1
ATOM 1407 N N . VAL A 1 174 ? -3.108 1.077 -13.541 1.00 73.06 174 VAL A N 1
ATOM 1408 C CA . VAL A 1 174 ? -2.222 1.939 -12.757 1.00 73.06 174 VAL A CA 1
ATOM 1409 C C . VAL A 1 174 ? -1.280 2.681 -13.707 1.00 73.06 174 VAL A C 1
ATOM 1411 O O . VAL A 1 174 ? -0.073 2.444 -13.757 1.00 73.06 174 VAL A O 1
ATOM 1414 N N . PHE A 1 175 ? -1.828 3.629 -14.473 1.00 67.62 175 PHE A N 1
ATOM 1415 C CA . PHE A 1 175 ? -1.074 4.398 -15.480 1.00 67.62 175 PHE A CA 1
ATOM 1416 C C . PHE A 1 175 ? 0.112 5.184 -14.901 1.00 67.62 175 PHE A C 1
ATOM 1418 O O . PHE A 1 175 ? 1.056 5.519 -15.615 1.00 67.62 175 PHE A O 1
ATOM 1425 N N . THR A 1 176 ? 0.097 5.454 -13.593 1.00 67.56 176 THR A N 1
ATOM 1426 C CA . THR A 1 176 ? 1.201 6.111 -12.886 1.00 67.56 176 THR A CA 1
ATOM 1427 C C . THR A 1 176 ? 2.484 5.282 -12.843 1.00 67.56 176 THR A C 1
ATOM 1429 O O . THR A 1 176 ? 3.529 5.867 -12.566 1.00 67.56 176 THR A O 1
ATOM 1432 N N . LEU A 1 177 ? 2.436 3.968 -13.114 1.00 67.31 177 LEU A N 1
ATOM 1433 C CA . LEU A 1 177 ? 3.599 3.068 -13.110 1.00 67.31 177 LEU A CA 1
ATOM 1434 C C . LEU A 1 177 ? 4.306 2.947 -14.481 1.00 67.31 177 LEU A C 1
ATOM 1436 O O . LEU A 1 177 ? 5.506 2.691 -14.521 1.00 67.31 177 LEU A O 1
ATOM 1440 N N . VAL A 1 178 ? 3.605 3.208 -15.592 1.00 65.81 178 VAL A N 1
ATOM 1441 C CA . VAL A 1 178 ? 4.061 2.949 -16.984 1.00 65.81 178 VAL A CA 1
ATOM 1442 C C . VAL A 1 178 ? 5.152 3.915 -17.479 1.00 65.81 178 VAL A C 1
ATOM 1444 O O . VAL A 1 178 ? 5.747 3.708 -18.523 1.00 65.81 178 VAL A O 1
ATOM 1447 N N . ASN A 1 179 ? 5.441 4.996 -16.757 1.00 68.75 179 ASN A N 1
ATOM 1448 C CA . ASN A 1 179 ? 6.520 5.938 -17.106 1.00 68.75 179 ASN A CA 1
ATOM 1449 C C . ASN A 1 179 ? 7.376 6.279 -15.886 1.00 68.75 179 ASN A C 1
ATOM 1451 O O . ASN A 1 179 ? 7.887 7.388 -15.733 1.00 68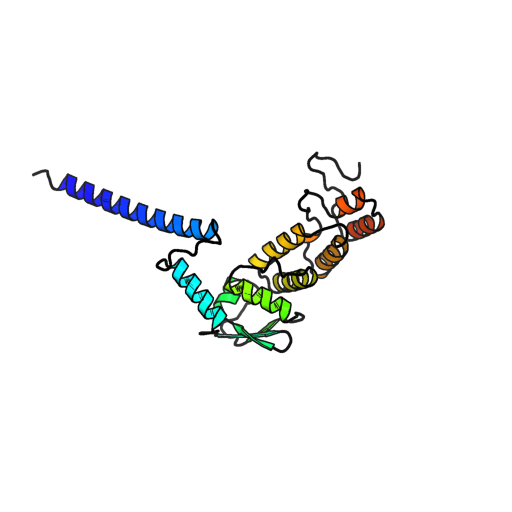.75 179 ASN A O 1
ATOM 1455 N N . VAL A 1 180 ? 7.449 5.343 -14.947 1.00 70.69 180 VAL A N 1
ATOM 1456 C CA . VAL A 1 180 ? 8.169 5.544 -13.699 1.00 70.69 180 VAL A CA 1
ATOM 1457 C C . VAL A 1 180 ? 9.657 5.533 -13.942 1.00 70.69 180 VAL A C 1
ATOM 1459 O O . VAL A 1 180 ? 10.163 4.604 -14.546 1.00 70.69 180 VAL A O 1
ATOM 1462 N N . LEU A 1 181 ? 10.336 6.539 -13.403 1.00 71.44 181 LEU A N 1
ATOM 1463 C CA . LEU A 1 181 ? 11.785 6.567 -13.322 1.00 71.44 181 LEU A CA 1
ATOM 1464 C C . LEU A 1 181 ? 12.253 5.747 -12.114 1.00 71.44 181 LEU A C 1
ATOM 1466 O O . LEU A 1 181 ? 11.620 5.791 -11.049 1.00 71.44 181 LEU A O 1
ATOM 1470 N N . ASP A 1 182 ? 13.339 5.006 -12.292 1.00 68.81 182 ASP A N 1
ATOM 1471 C CA . ASP A 1 182 ? 14.047 4.306 -11.229 1.00 68.81 182 ASP A CA 1
ATOM 1472 C C . ASP A 1 182 ? 14.828 5.289 -10.328 1.00 68.81 182 ASP A C 1
ATOM 1474 O O . ASP A 1 182 ? 14.693 6.513 -10.423 1.00 68.81 182 ASP A O 1
ATOM 1478 N N . GLN A 1 183 ? 15.654 4.764 -9.418 1.00 67.25 183 GLN A N 1
ATOM 1479 C CA . GLN A 1 183 ? 16.466 5.593 -8.515 1.00 67.25 183 GLN A CA 1
ATOM 1480 C C . GLN A 1 183 ? 17.538 6.427 -9.238 1.00 67.25 183 GLN A C 1
ATOM 1482 O O . GLN A 1 183 ? 18.060 7.376 -8.656 1.00 67.25 183 GLN A O 1
ATOM 1487 N N . THR A 1 184 ? 17.880 6.063 -10.473 1.00 67.25 184 THR A N 1
ATOM 1488 C CA . THR A 1 184 ? 18.862 6.750 -11.321 1.00 67.25 184 THR A CA 1
ATOM 1489 C C . THR A 1 184 ? 18.214 7.727 -12.299 1.00 67.25 184 THR A C 1
ATOM 1491 O O . THR A 1 184 ? 18.915 8.351 -13.088 1.00 67.25 184 THR A O 1
ATOM 1494 N N . GLY A 1 185 ? 16.888 7.884 -12.235 1.00 71.50 185 GLY A N 1
ATOM 1495 C CA . GLY A 1 185 ? 16.145 8.760 -13.132 1.00 71.50 185 GLY A CA 1
ATOM 1496 C C . GLY A 1 185 ? 15.817 8.124 -14.483 1.00 71.50 185 GLY A C 1
ATOM 1497 O O . GLY A 1 185 ? 15.316 8.830 -15.351 1.00 71.50 185 GLY A O 1
ATOM 1498 N N . LEU A 1 186 ? 16.043 6.818 -14.662 1.00 70.50 186 LEU A N 1
ATOM 1499 C CA . LEU A 1 186 ? 15.789 6.117 -15.917 1.00 70.50 186 LEU A CA 1
ATOM 1500 C C . LEU A 1 186 ? 14.417 5.445 -15.913 1.00 70.50 186 LEU A C 1
ATOM 1502 O O . LEU A 1 186 ? 14.045 4.708 -15.001 1.00 70.50 186 LEU A O 1
ATOM 1506 N N . SER A 1 187 ? 13.662 5.663 -16.975 1.00 77.19 187 SER A N 1
ATOM 1507 C CA . SER A 1 187 ? 12.481 4.892 -17.311 1.00 77.19 187 SER A CA 1
ATOM 1508 C C . SER A 1 187 ? 12.857 3.453 -17.698 1.00 77.19 187 SER A C 1
ATOM 1510 O O . SER A 1 187 ? 13.931 3.181 -18.238 1.00 77.19 187 SER A O 1
ATOM 1512 N N . PRO A 1 188 ? 11.944 2.497 -17.509 1.00 75.12 188 PRO A N 1
ATOM 1513 C CA . PRO A 1 188 ? 12.118 1.121 -17.959 1.00 75.12 188 PRO A CA 1
ATOM 1514 C C . PRO A 1 188 ? 12.421 0.972 -19.445 1.00 75.12 188 PRO A C 1
ATOM 1516 O O . PRO A 1 188 ? 13.148 0.055 -19.823 1.00 75.12 188 PRO A O 1
ATOM 1519 N N . LEU A 1 189 ? 11.918 1.884 -20.284 1.00 77.81 189 LEU A N 1
ATOM 1520 C CA . LEU A 1 189 ? 12.269 1.914 -21.701 1.00 77.81 189 LEU A CA 1
ATOM 1521 C C . LEU A 1 189 ? 13.743 2.299 -21.900 1.00 77.81 189 LEU A C 1
ATOM 1523 O O . LEU A 1 189 ? 14.435 1.644 -22.677 1.00 77.81 189 LEU A O 1
ATOM 1527 N N . GLU A 1 190 ? 14.245 3.299 -21.171 1.00 75.25 190 GLU A N 1
ATOM 1528 C CA . GLU A 1 190 ? 15.668 3.674 -21.186 1.00 75.25 190 GLU A CA 1
ATOM 1529 C C . GLU A 1 190 ? 16.552 2.532 -20.707 1.00 75.25 190 GLU A C 1
ATOM 1531 O O . GLU A 1 190 ? 17.556 2.220 -21.349 1.00 75.25 190 GLU A O 1
ATOM 1536 N N . LEU A 1 191 ? 16.159 1.857 -19.627 1.00 75.56 191 LEU A N 1
ATOM 1537 C CA . LEU A 1 191 ? 16.887 0.705 -19.114 1.00 75.56 191 LEU A CA 1
ATOM 1538 C C . LEU A 1 191 ? 16.958 -0.414 -20.163 1.00 75.56 191 LEU A C 1
ATOM 1540 O O . LEU A 1 191 ? 18.032 -0.956 -20.412 1.00 75.56 191 LEU A O 1
ATOM 1544 N N . ALA A 1 192 ? 15.850 -0.721 -20.843 1.00 78.94 192 ALA A N 1
ATOM 1545 C CA . ALA A 1 192 ? 15.812 -1.736 -21.897 1.00 78.94 192 ALA A CA 1
ATOM 1546 C C . ALA A 1 192 ? 16.677 -1.370 -23.116 1.00 78.94 192 ALA A C 1
ATOM 1548 O O . ALA A 1 192 ? 17.344 -2.235 -23.686 1.00 78.94 192 ALA A O 1
ATOM 1549 N N . LEU A 1 193 ? 16.688 -0.096 -23.519 1.00 79.56 193 LEU A N 1
ATOM 1550 C CA . LEU A 1 193 ? 17.473 0.378 -24.661 1.00 79.56 193 LEU A CA 1
ATOM 1551 C C . LEU A 1 193 ? 18.975 0.427 -24.343 1.00 79.56 193 LEU A C 1
ATOM 1553 O O . LEU A 1 193 ? 19.778 -0.072 -25.131 1.00 79.56 193 LEU A O 1
ATOM 1557 N N . THR A 1 194 ? 19.354 0.953 -23.176 1.00 76.25 194 THR A N 1
ATOM 1558 C CA . THR A 1 194 ? 20.758 1.050 -22.726 1.00 76.25 194 THR A CA 1
ATOM 1559 C C . THR A 1 194 ? 21.401 -0.315 -22.486 1.00 76.25 194 THR A C 1
ATOM 1561 O O . THR A 1 194 ? 22.586 -0.495 -22.762 1.00 76.25 194 THR A O 1
ATOM 1564 N N . THR A 1 195 ? 20.625 -1.300 -22.030 1.00 76.12 195 THR A N 1
ATOM 1565 C CA . THR A 1 195 ? 21.091 -2.682 -21.818 1.00 76.12 195 THR A CA 1
ATOM 1566 C C . THR A 1 195 ? 21.031 -3.551 -23.082 1.00 76.12 195 THR A C 1
ATOM 1568 O O . THR A 1 195 ? 21.547 -4.668 -23.086 1.00 76.12 195 THR A O 1
ATOM 1571 N N . GLY A 1 196 ? 20.443 -3.053 -24.177 1.00 78.06 196 GLY A N 1
ATOM 1572 C CA . GLY A 1 196 ? 20.334 -3.770 -25.453 1.00 78.06 196 GLY A CA 1
ATOM 1573 C C . GLY A 1 196 ? 19.210 -4.815 -25.511 1.00 78.06 196 GLY A C 1
ATOM 1574 O O . GLY A 1 196 ? 19.192 -5.664 -26.406 1.00 78.06 196 GLY A O 1
ATOM 1575 N N . HIS A 1 197 ? 18.243 -4.770 -24.593 1.00 80.31 197 HIS A N 1
ATOM 1576 C CA . HIS A 1 197 ? 17.092 -5.674 -24.555 1.00 80.31 197 HIS A CA 1
ATOM 1577 C C . HIS A 1 197 ? 15.970 -5.221 -25.509 1.00 80.31 197 HIS A C 1
ATOM 1579 O O . HIS A 1 197 ? 14.881 -4.827 -25.096 1.00 80.31 197 HIS A O 1
ATOM 1585 N N . ILE A 1 198 ? 16.206 -5.337 -26.820 1.00 80.75 198 ILE A N 1
ATOM 1586 C CA . ILE A 1 198 ? 15.291 -4.853 -27.878 1.00 80.75 198 ILE A CA 1
ATOM 1587 C C . ILE A 1 198 ? 13.869 -5.432 -27.769 1.00 80.75 198 ILE A C 1
ATOM 1589 O O . ILE A 1 198 ? 12.889 -4.719 -27.972 1.00 80.75 198 ILE A O 1
ATOM 1593 N N . ASN A 1 199 ? 13.730 -6.712 -27.411 1.00 81.56 199 ASN A N 1
ATOM 1594 C CA . ASN A 1 199 ? 12.412 -7.335 -27.238 1.00 81.56 199 ASN A CA 1
ATOM 1595 C C . ASN A 1 199 ? 11.621 -6.707 -26.082 1.00 81.56 199 ASN A C 1
ATOM 1597 O O . ASN A 1 199 ? 10.422 -6.479 -26.218 1.00 81.56 199 ASN A O 1
ATOM 1601 N N . MET A 1 200 ? 12.300 -6.395 -24.976 1.00 77.25 200 MET A N 1
ATOM 1602 C CA . MET A 1 200 ? 11.705 -5.695 -23.841 1.00 77.25 200 MET A CA 1
ATOM 1603 C C . MET A 1 200 ? 11.306 -4.271 -24.238 1.00 77.25 200 MET A C 1
ATOM 1605 O O . MET A 1 200 ? 10.182 -3.863 -23.968 1.00 77.25 200 MET A O 1
ATOM 1609 N N . ALA A 1 201 ? 12.170 -3.545 -24.955 1.00 79.19 201 ALA A N 1
ATOM 1610 C CA . ALA A 1 201 ? 11.851 -2.205 -25.451 1.00 79.19 201 ALA A CA 1
ATOM 1611 C C . ALA A 1 201 ? 10.607 -2.205 -26.362 1.00 79.19 201 ALA A C 1
ATOM 1613 O O . ALA A 1 201 ? 9.710 -1.383 -26.187 1.00 79.19 201 ALA A O 1
ATOM 1614 N N . ASN A 1 202 ? 10.496 -3.173 -27.279 1.00 81.69 202 ASN A N 1
ATOM 1615 C CA . ASN A 1 202 ? 9.320 -3.323 -28.141 1.00 81.69 202 ASN A CA 1
ATOM 1616 C C . ASN A 1 202 ? 8.038 -3.615 -27.346 1.00 81.69 202 ASN A C 1
ATOM 1618 O O . ASN A 1 202 ? 6.980 -3.070 -27.662 1.00 81.69 202 ASN A O 1
ATOM 1622 N N . GLN A 1 203 ? 8.123 -4.450 -26.306 1.00 79.75 203 GLN A N 1
ATOM 1623 C CA . GLN A 1 203 ? 6.987 -4.716 -25.422 1.00 79.75 203 GLN A CA 1
ATOM 1624 C C . GLN A 1 203 ? 6.571 -3.460 -24.651 1.00 79.75 203 GLN A C 1
ATOM 1626 O O . GLN A 1 203 ? 5.389 -3.124 -24.646 1.00 79.75 203 GLN A O 1
ATOM 1631 N N . LEU A 1 204 ? 7.521 -2.715 -24.085 1.00 77.38 204 LEU A N 1
ATOM 1632 C CA . LEU A 1 204 ? 7.243 -1.466 -23.371 1.00 77.38 204 LEU A CA 1
ATOM 1633 C C . LEU A 1 204 ? 6.582 -0.422 -24.286 1.00 77.38 204 LEU A C 1
ATOM 1635 O O . LEU A 1 204 ? 5.582 0.188 -23.908 1.00 77.38 204 LEU A O 1
ATOM 1639 N N . LEU A 1 205 ? 7.061 -0.275 -25.524 1.00 79.31 205 LEU A N 1
ATOM 1640 C CA . LEU A 1 205 ? 6.443 0.601 -26.528 1.00 79.31 205 LEU A CA 1
ATOM 1641 C C . LEU A 1 205 ? 5.009 0.173 -26.868 1.00 79.31 205 LEU A C 1
ATOM 1643 O O . LEU A 1 205 ? 4.128 1.023 -26.988 1.00 79.31 205 LEU A O 1
ATOM 1647 N N . SER A 1 206 ? 4.743 -1.135 -26.963 1.00 80.62 206 SER A N 1
ATOM 1648 C CA . SER A 1 206 ? 3.382 -1.649 -27.184 1.00 80.62 206 SER A CA 1
ATOM 1649 C C . SER A 1 206 ? 2.419 -1.345 -26.026 1.00 80.62 206 SER A C 1
ATOM 1651 O O . SER A 1 206 ? 1.206 -1.334 -26.223 1.00 80.62 206 SER A O 1
ATOM 1653 N N . LYS A 1 207 ? 2.959 -1.055 -24.836 1.00 74.06 207 LYS A N 1
ATOM 1654 C CA . LYS A 1 207 ? 2.231 -0.684 -23.616 1.00 74.06 207 LYS A CA 1
ATOM 1655 C C . LYS A 1 207 ? 2.212 0.832 -23.366 1.00 74.06 207 LYS A C 1
ATOM 1657 O O . LYS A 1 207 ? 2.012 1.262 -22.237 1.00 74.06 207 LYS A O 1
ATOM 1662 N N . ASN A 1 208 ? 2.398 1.650 -24.407 1.00 74.38 208 ASN A N 1
ATOM 1663 C CA . ASN A 1 208 ? 2.410 3.120 -24.334 1.00 74.38 208 ASN A CA 1
ATOM 1664 C C . ASN A 1 208 ? 3.511 3.714 -23.430 1.00 74.38 208 ASN A C 1
ATOM 1666 O O . ASN A 1 208 ? 3.331 4.805 -22.878 1.00 74.38 208 ASN A O 1
ATOM 1670 N N . ALA A 1 209 ? 4.661 3.042 -23.290 1.00 74.31 209 ALA A N 1
ATOM 1671 C CA . ALA A 1 209 ? 5.835 3.669 -22.686 1.00 74.31 209 ALA A CA 1
ATOM 1672 C C . ALA A 1 209 ? 6.248 4.910 -23.495 1.00 74.31 209 ALA A C 1
ATOM 1674 O O . ALA A 1 209 ? 6.282 4.889 -24.730 1.00 74.31 209 ALA A O 1
ATOM 1675 N N . ASN A 1 210 ? 6.558 6.004 -22.801 1.00 72.06 210 ASN A N 1
ATOM 1676 C CA . ASN A 1 210 ? 6.891 7.272 -23.431 1.00 72.06 210 ASN A CA 1
ATOM 1677 C C . ASN A 1 210 ? 8.262 7.199 -24.118 1.00 72.06 210 ASN A C 1
ATOM 1679 O O . ASN A 1 210 ? 9.304 7.265 -23.471 1.00 72.06 210 ASN A O 1
ATOM 1683 N N . CYS A 1 211 ? 8.257 7.130 -25.448 1.00 67.50 211 CYS A N 1
ATOM 1684 C CA . CYS A 1 211 ? 9.463 7.154 -26.275 1.00 67.50 211 CYS A CA 1
ATOM 1685 C C . CYS A 1 211 ? 10.121 8.539 -26.391 1.00 67.50 211 CYS A C 1
ATOM 1687 O O . CYS A 1 211 ? 11.239 8.638 -26.888 1.00 67.50 211 CYS A O 1
ATOM 1689 N N . ASN A 1 212 ? 9.438 9.594 -25.936 1.00 65.69 212 ASN A N 1
ATOM 1690 C CA . ASN A 1 212 ? 9.955 10.961 -25.894 1.00 65.69 212 ASN A CA 1
ATOM 1691 C C . ASN A 1 212 ? 10.495 11.331 -24.508 1.00 65.69 212 ASN A C 1
ATOM 1693 O O . ASN A 1 212 ? 10.638 12.520 -24.216 1.00 65.69 212 ASN A O 1
ATOM 1697 N N . ALA A 1 213 ? 10.723 10.352 -23.625 1.00 60.38 213 ALA A N 1
ATOM 1698 C CA . ALA A 1 213 ? 11.461 10.624 -22.404 1.00 60.38 213 ALA A CA 1
ATOM 1699 C C . ALA A 1 213 ? 12.829 11.220 -22.788 1.00 60.38 213 ALA A C 1
ATOM 1701 O O . ALA A 1 213 ? 13.461 10.816 -23.767 1.00 60.38 213 ALA A O 1
ATOM 1702 N N . VAL A 1 214 ? 13.194 12.289 -22.092 1.00 60.88 214 VAL A N 1
ATOM 1703 C CA . VAL A 1 214 ? 14.483 12.954 -22.244 1.00 60.88 214 VAL A CA 1
ATOM 1704 C C . VAL A 1 214 ? 15.265 12.680 -20.976 1.00 60.88 214 VAL A C 1
ATOM 1706 O O . VAL A 1 214 ? 14.692 12.743 -19.886 1.00 60.88 214 VAL A O 1
ATOM 1709 N N . ASP A 1 215 ? 16.548 12.377 -21.123 1.00 61.78 215 ASP A N 1
ATOM 1710 C CA . ASP A 1 215 ? 17.431 12.211 -19.973 1.00 61.78 215 ASP A CA 1
ATOM 1711 C C . ASP A 1 215 ? 17.619 13.546 -19.215 1.00 61.78 215 ASP A C 1
ATOM 1713 O O . ASP A 1 215 ? 17.153 14.609 -19.642 1.00 61.78 215 ASP A O 1
ATOM 1717 N N . GLU A 1 216 ? 18.341 13.528 -18.088 1.00 54.97 216 GLU A N 1
ATOM 1718 C CA . GLU A 1 216 ? 18.663 14.746 -17.320 1.00 54.97 216 GLU A CA 1
ATOM 1719 C C . GLU A 1 216 ? 19.430 15.806 -18.142 1.00 54.97 216 GLU A C 1
ATOM 1721 O O . GLU A 1 216 ? 19.504 16.971 -17.745 1.00 54.97 216 GLU A O 1
ATOM 1726 N N . SER A 1 217 ? 19.980 15.431 -19.303 1.00 58.47 217 SER A N 1
ATOM 1727 C CA . SER A 1 217 ? 20.665 16.321 -20.243 1.00 58.47 217 SER A CA 1
ATOM 1728 C C . SER A 1 217 ? 19.754 16.869 -21.354 1.00 58.47 217 SER A C 1
ATOM 1730 O O . SER A 1 217 ? 20.204 17.646 -22.200 1.00 58.47 217 SER A O 1
ATOM 1732 N N . GLY A 1 218 ? 18.462 16.522 -21.337 1.00 60.28 218 GLY A N 1
ATOM 1733 C CA . GLY A 1 218 ? 17.469 16.957 -22.317 1.00 60.28 218 GLY A CA 1
ATOM 1734 C C . GLY A 1 218 ? 17.563 16.226 -23.657 1.00 60.28 218 GLY A C 1
ATOM 1735 O O . GLY A 1 218 ? 16.986 16.689 -24.646 1.00 60.28 218 GLY A O 1
ATOM 1736 N N . LYS A 1 219 ? 18.294 15.108 -23.722 1.00 61.19 219 LYS A N 1
ATOM 1737 C CA . LYS A 1 219 ? 18.495 14.354 -24.955 1.00 61.19 219 LYS A CA 1
ATOM 1738 C C . LYS A 1 219 ? 17.408 13.295 -25.116 1.00 61.19 219 LYS A C 1
ATOM 1740 O O . LYS A 1 219 ? 17.149 12.510 -24.210 1.00 61.19 219 LYS A O 1
ATOM 1745 N N . SER A 1 220 ? 16.766 13.287 -26.285 1.00 62.72 220 SER A N 1
ATOM 1746 C CA . SER A 1 220 ? 15.807 12.241 -26.653 1.00 62.72 220 SER A CA 1
ATOM 1747 C C . SER A 1 220 ? 16.531 10.912 -26.831 1.00 62.72 220 SER A C 1
ATOM 1749 O O . SER A 1 220 ? 17.541 10.839 -27.528 1.00 62.72 220 SER A O 1
ATOM 1751 N N . ILE A 1 221 ? 15.985 9.858 -26.234 1.00 61.66 221 ILE A N 1
ATOM 1752 C CA . ILE A 1 221 ? 16.584 8.516 -26.195 1.00 61.66 221 ILE A CA 1
ATOM 1753 C C . ILE A 1 221 ? 16.687 7.888 -27.599 1.00 61.66 221 ILE A C 1
ATOM 1755 O O . ILE A 1 221 ? 17.495 6.992 -27.830 1.00 61.66 221 ILE A O 1
ATOM 1759 N N . LEU A 1 222 ? 15.874 8.361 -28.551 1.00 57.72 222 LEU A N 1
ATOM 1760 C CA . LEU A 1 222 ? 15.832 7.871 -29.932 1.00 57.72 222 LEU A CA 1
ATOM 1761 C C . LEU A 1 222 ? 16.659 8.715 -30.929 1.00 57.72 222 LEU A C 1
ATOM 1763 O O . LEU A 1 222 ? 16.575 8.443 -32.129 1.00 57.72 222 LEU A O 1
ATOM 1767 N N . MET A 1 223 ? 17.440 9.714 -30.478 1.00 47.00 223 MET A N 1
ATOM 1768 C CA . MET A 1 223 ? 18.305 10.549 -31.343 1.00 47.00 223 MET A CA 1
ATOM 1769 C C . MET A 1 223 ? 19.788 10.573 -30.950 1.00 47.00 223 MET A C 1
ATOM 1771 O O . MET A 1 223 ? 20.133 10.796 -29.768 1.00 47.00 223 MET A O 1
#